Protein 4INN (pdb70)

Radius of gyration: 23.84 Å; Cα contacts (8 Å, |Δi|>4): 631; chains: 2; bounding box: 47×42×68 Å

Nearest PDB structures (foldseek):
  4inn-assembly1_A  TM=1.007E+00  e=7.661E-26  Helicobacter pylori NCTC 11637 = CCUG 17874 = ATCC 43504 = JCM 12093
  4gzv-assembly2_H  TM=4.990E-01  e=2.065E-02  Bacteroides ovatus ATCC 8483
  4exr-assembly1_A-2  TM=2.690E-01  e=6.824E-01  Clostridioides difficile 630
  2fbl-assembly1_B  TM=2.557E-01  e=8.238E+00  Nitrosomonas europaea
  4inn-assembly1_A  TM=9.971E-01  e=3.375E-24  Helicobacter pylori NCTC 11637 = CCUG 17874 = ATCC 43504 = JCM 12093

CATH classification: 2.40.128.520

B-factor: mean 26.5, std 11.4, range [6.77, 99.04]

Secondary structure (DSSP, 8-state):
---S-EEEEPPP-----EEEEEEEETTEEEEEEEEETT-PPP-B-TT-SSGGGTTSBSSSSEEEEEEEEEETTEEEEEEEEETTTTEEEEEEEEE-TTS-EEEEEESSTT---EEEEEEEPPHHHHHHTT-----HHHHHTT--/----S-EEEEPPP-----EEEEEEEETTEEEEEEEEETT-PPP-B-TT-SSGGGTTSBSSSSEEEEEEEEEETTEEEEEEEEETTTTEEEEEEEEE-TTS-EEEEEESSTT---EEEEEEEPPHHHHHHHT--PPPHHHHHTT--

Foldseek 3Di:
DADQFAWWWWDDDDPFIFIKGWDDDPQAIWMATFGTPVRDDWDFLCQAPDPVRRGDTSGLAIQKDDWHDPDPFWTFDMWGQDSVHNDIWGWIWGADPQGKIFIQTHPDRPRPGDTTIIGGDDPVVCVVSVTDDHDVVSNVVNPD/DAADQFAWWWWDDDDPFIFIKGWDDDPQFIWIFTQATLVRDDWDFLCLAPDPVRRGDTSGLAIFKDGWHDDDRQWTADMWGQDSVHNDIWGWIWGADRVGKIFIATHPDRVRPGDTTIIGGDDPVRCVVSVGDDDDPVSRVVRPD

Sequence (289 aa):
TVELPGIYQTQEFLYKSSFVEFFEHNGKFYAYGISDVDGSKAKKDKLNPNPKLRNRSDKGVVFLSDLIKVGKRSYKGGKAYNFYDGKTYYVRVAQNSNGDLEFTSSYDKWGYGKTFTWKRLSDEEIKNLKLKRFNLDEVLKTIKFTVELPGIYQTQEFLYKSSFVEFFEHNGKFYAYGISDVDGSKAKKDKLNPNPKLRNRSDKGVVFLSDLIKVGKRSYKGGKAYNFYDGKTYYVRVAQNSNGDLEFTSSYDKWGYGKTFTWKRLSDEEIKNLKLKRFNLDEVLKTIK

Solvent-accessible surface area: 17136 Å² total

Structure (mmCIF, N/CA/C/O backbone):
data_4INN
#
_entry.id   4INN
#
_cell.length_a   34.240
_cell.length_b   79.150
_cell.length_c   131.670
_cell.angle_alpha   90.00
_cell.angle_beta   90.00
_cell.angle_gamma   90.00
#
_symmetry.space_group_name_H-M   'P 21 21 21'
#
loop_
_entity.id
_entity.type
_entity.pdbx_description
1 polymer HP1028
2 non-polymer 3,6,9,12,15,18-HEXAOXAICOSANE-1,20-DIOL
3 water water
#
loop_
_atom_site.group_PDB
_atom_site.id
_atom_site.type_symbol
_atom_site.label_atom_id
_atom_site.label_alt_id
_atom_site.label_comp_id
_atom_site.label_asym_id
_atom_site.label_entity_id
_atom_site.label_seq_id
_atom_site.pdbx_PDB_ins_code
_atom_site.Cartn_x
_atom_site.Cartn_y
_atom_site.Cartn_z
_atom_site.occupancy
_atom_site.B_iso_or_equiv
_atom_site.auth_seq_id
_atom_site.auth_comp_id
_atom_site.auth_asym_id
_atom_site.auth_atom_id
_atom_site.pdbx_PDB_model_num
ATOM 1 N N . THR A 1 33 ? 45.684 -18.381 121.667 1.00 66.55 16 THR A N 1
ATOM 2 C CA . THR A 1 33 ? 45.239 -17.849 122.999 1.00 67.30 16 THR A CA 1
ATOM 3 C C . THR A 1 33 ? 44.032 -16.906 122.882 1.00 61.07 16 THR A C 1
ATOM 4 O O . THR A 1 33 ? 43.730 -16.377 121.796 1.00 57.03 16 THR A O 1
ATOM 8 N N . VAL A 1 34 ? 43.377 -16.691 124.027 1.00 48.34 17 VAL A N 1
ATOM 9 C CA . VAL A 1 34 ? 42.283 -15.732 124.138 1.00 42.13 17 VAL A CA 1
ATOM 10 C C . VAL A 1 34 ? 42.811 -14.343 124.489 1.00 36.85 17 VAL A C 1
ATOM 11 O O . VAL A 1 34 ? 43.758 -14.188 125.243 1.00 35.11 17 VAL A O 1
ATOM 15 N N . GLU A 1 35 ? 42.153 -13.338 123.943 1.00 31.59 18 GLU A N 1
ATOM 16 C CA . GLU A 1 35 ? 42.462 -11.975 124.247 1.00 28.99 18 GLU A CA 1
ATOM 17 C C . GLU A 1 35 ? 41.155 -11.213 124.446 1.00 24.77 18 GLU A C 1
ATOM 18 O O . GLU A 1 35 ? 40.076 -11.710 124.132 1.00 21.00 18 GLU A O 1
ATOM 24 N N . LEU A 1 36 ? 41.261 -10.020 125.022 1.00 21.68 19 LEU A N 1
ATOM 25 C CA . LEU A 1 36 ? 40.083 -9.233 125.325 1.00 18.94 19 LEU A CA 1
ATOM 26 C C . LEU A 1 36 ? 39.596 -8.518 124.057 1.00 17.17 19 LEU A C 1
ATOM 27 O O . LEU A 1 36 ? 38.403 -8.524 123.786 1.00 17.02 19 LEU A O 1
ATOM 32 N N . PRO A 1 37 ? 40.500 -7.937 123.252 1.00 16.52 20 PRO A N 1
ATOM 33 C CA . PRO A 1 37 ? 39.913 -7.267 122.085 1.00 16.20 20 PRO A CA 1
ATOM 34 C C . PRO A 1 37 ? 39.046 -8.197 121.241 1.00 15.62 20 PRO A C 1
ATOM 35 O O . PRO A 1 37 ? 39.420 -9.327 120.957 1.00 16.21 20 PRO A O 1
ATOM 39 N N . GLY A 1 38 ? 37.894 -7.691 120.846 1.00 14.68 21 GLY A N 1
ATOM 40 C CA . GLY A 1 38 ? 36.860 -8.491 120.274 1.00 14.10 21 GLY A CA 1
ATOM 41 C C . GLY A 1 38 ? 35.502 -7.829 120.439 1.00 13.43 21 GLY A C 1
ATOM 42 O O . GLY A 1 38 ? 35.370 -6.770 121.006 1.00 12.70 21 GLY A O 1
ATOM 43 N N . ILE A 1 39 ? 34.496 -8.472 119.889 1.00 13.28 22 ILE A N 1
ATOM 44 C CA . ILE A 1 39 ? 33.151 -8.029 119.995 1.00 13.26 22 ILE A CA 1
ATOM 45 C C . ILE A 1 39 ? 32.370 -9.022 120.894 1.00 13.16 22 ILE A C 1
ATOM 46 O O . ILE A 1 39 ? 32.564 -10.263 120.837 1.00 12.95 22 ILE A O 1
ATOM 51 N N . TYR A 1 40 ? 31.542 -8.466 121.765 1.00 12.08 23 TYR A N 1
ATOM 52 C CA . TYR A 1 40 ? 30.806 -9.265 122.713 1.00 12.23 23 TYR A CA 1
ATOM 53 C C . TYR A 1 40 ? 29.371 -8.822 122.704 1.00 12.43 23 TYR A C 1
ATOM 54 O O . TYR A 1 40 ? 29.029 -7.750 122.213 1.00 11.87 23 TYR A O 1
ATOM 63 N N . GLN A 1 41 ? 28.520 -9.664 123.234 1.00 13.28 24 GLN A N 1
ATOM 64 C CA . GLN A 1 41 ? 27.103 -9.322 123.346 1.00 14.40 24 GLN A CA 1
ATOM 65 C C . GLN A 1 41 ? 26.785 -9.249 124.816 1.00 13.44 24 GLN A C 1
ATOM 66 O O . GLN A 1 41 ? 26.944 -10.231 125.524 1.00 12.84 24 GLN A O 1
ATOM 72 N N . THR A 1 42 ? 26.336 -8.094 125.268 1.00 13.69 25 THR A N 1
ATOM 73 C CA . THR A 1 42 ? 26.053 -7.896 126.680 1.00 14.51 25 THR A CA 1
ATOM 74 C C . THR A 1 42 ? 24.772 -8.605 127.110 1.00 16.41 25 THR A C 1
ATOM 75 O O . THR A 1 42 ? 24.024 -9.151 126.294 1.00 17.83 25 THR A O 1
ATOM 79 N N . GLN A 1 43 ? 24.527 -8.595 128.407 1.00 18.68 26 GLN A N 1
ATOM 80 C CA . GLN A 1 43 ? 23.428 -9.317 128.997 1.00 21.13 26 GLN A CA 1
ATOM 81 C C . GLN A 1 43 ? 22.365 -8.315 129.297 1.00 21.71 26 GLN A C 1
ATOM 82 O O . GLN A 1 43 ? 22.619 -7.309 129.922 1.00 20.62 26 GLN A O 1
ATOM 88 N N . GLU A 1 44 ? 21.170 -8.589 128.820 1.00 25.64 27 GLU A N 1
ATOM 89 C CA . GLU A 1 44 ? 19.979 -7.862 129.210 1.00 28.00 27 GLU A CA 1
ATOM 90 C C . GLU A 1 44 ? 19.855 -7.817 130.741 1.00 26.54 27 GLU A C 1
ATOM 91 O O . GLU A 1 44 ? 20.032 -8.839 131.403 1.00 24.96 27 GLU A O 1
ATOM 97 N N . PHE A 1 45 ? 19.564 -6.630 131.280 1.00 24.90 28 PHE A N 1
ATOM 98 C CA . PHE A 1 45 ? 19.306 -6.441 132.702 1.00 23.22 28 PHE A CA 1
ATOM 99 C C . PHE A 1 45 ? 18.444 -5.217 132.894 1.00 23.20 28 PHE A C 1
ATOM 100 O O . PHE A 1 45 ? 18.862 -4.120 132.531 1.00 21.96 28 PHE A O 1
ATOM 108 N N . LEU A 1 46 ? 17.256 -5.419 133.487 1.00 23.77 29 LEU A N 1
ATOM 109 C CA . LEU A 1 46 ? 16.212 -4.395 133.641 1.00 23.65 29 LEU A CA 1
ATOM 110 C C . LEU A 1 46 ? 15.895 -3.663 132.329 1.00 25.44 29 LEU A C 1
ATOM 111 O O . LEU A 1 46 ? 15.641 -4.317 131.321 1.00 23.50 29 LEU A O 1
ATOM 116 N N . TYR A 1 47 ? 15.929 -2.331 132.344 1.00 28.90 30 TYR A N 1
ATOM 117 C CA . TYR A 1 47 ? 15.656 -1.507 131.164 1.00 33.87 30 TYR A CA 1
ATOM 118 C C . TYR A 1 47 ? 16.898 -1.352 130.279 1.00 32.94 30 TYR A C 1
ATOM 119 O O . TYR A 1 47 ? 16.857 -0.632 129.273 1.00 32.68 30 TYR A O 1
ATOM 136 N N . LYS A 1 49 ? 19.081 -2.907 127.650 1.00 27.79 32 LYS A N 1
ATOM 137 C CA . LYS A 1 49 ? 19.021 -3.943 126.607 1.00 27.34 32 LYS A CA 1
ATOM 138 C C . LYS A 1 49 ? 20.355 -4.538 126.248 1.00 22.77 32 LYS A C 1
ATOM 139 O O . LYS A 1 49 ? 21.373 -3.874 126.228 1.00 21.76 32 LYS A O 1
ATOM 145 N N . SER A 1 50 ? 20.316 -5.806 125.917 1.00 21.19 33 SER A N 1
ATOM 146 C CA . SER A 1 50 ? 21.424 -6.473 125.257 1.00 20.34 33 SER A CA 1
ATOM 147 C C . SER A 1 50 ? 21.976 -5.577 124.136 1.00 19.12 33 SER A C 1
ATOM 148 O O . SER A 1 50 ? 21.217 -5.021 123.331 1.00 18.73 33 SER A O 1
ATOM 151 N N . SER A 1 51 ? 23.289 -5.398 124.113 1.00 18.22 34 SER A N 1
ATOM 152 C CA . SER A 1 51 ? 23.924 -4.615 123.050 1.00 17.67 34 SER A CA 1
ATOM 153 C C . SER A 1 51 ? 25.208 -5.266 122.642 1.00 15.15 34 SER A C 1
ATOM 154 O O . SER A 1 51 ? 25.719 -6.132 123.341 1.00 13.97 34 SER A O 1
ATOM 157 N N . PHE A 1 52 ? 25.673 -4.921 121.447 1.00 14.07 35 PHE A N 1
ATOM 158 C CA . PHE A 1 52 ? 26.939 -5.430 120.941 1.00 12.95 35 PHE A CA 1
ATOM 159 C C . PHE A 1 52 ? 27.948 -4.325 121.214 1.00 12.86 35 PHE A C 1
ATOM 160 O O . PHE A 1 52 ? 27.692 -3.135 120.907 1.00 12.55 35 PHE A O 1
ATOM 168 N N . VAL A 1 53 ? 29.069 -4.722 121.812 1.00 12.68 36 VAL A N 1
ATOM 169 C CA . VAL A 1 53 ? 30.148 -3.819 122.147 1.00 13.33 36 VAL A CA 1
ATOM 170 C C . VAL A 1 53 ? 31.495 -4.342 121.715 1.00 13.29 36 VAL A C 1
ATOM 171 O O . VAL A 1 53 ? 31.690 -5.536 121.710 1.00 13.18 36 VAL A O 1
ATOM 175 N N . GLU A 1 54 ? 32.413 -3.432 121.376 1.00 13.50 37 GLU A N 1
ATOM 176 C CA . GLU A 1 54 ? 33.782 -3.785 121.031 1.00 14.05 37 GLU A CA 1
ATOM 177 C C . GLU A 1 54 ? 34.821 -3.325 122.032 1.00 13.08 37 GLU A C 1
ATOM 178 O O . GLU A 1 54 ? 34.899 -2.151 122.332 1.00 12.97 37 GLU A O 1
ATOM 184 N N . PHE A 1 55 ? 35.654 -4.251 122.494 1.00 12.71 38 PHE A N 1
ATOM 185 C CA . PHE A 1 55 ? 36.795 -3.922 123.354 1.00 12.65 38 PHE A CA 1
ATOM 186 C C . PHE A 1 55 ? 38.032 -3.714 122.463 1.00 13.31 38 PHE A C 1
ATOM 187 O O . PHE A 1 55 ? 38.204 -4.441 121.486 1.00 13.10 38 PHE A O 1
ATOM 195 N N . PHE A 1 56 ? 38.884 -2.750 122.802 1.00 14.48 39 PHE A N 1
ATOM 196 C CA . PHE A 1 56 ? 40.168 -2.554 122.102 1.00 16.53 39 PHE A CA 1
ATOM 197 C C . PHE A 1 56 ? 41.259 -2.071 123.064 1.00 18.30 39 PHE A C 1
ATOM 198 O O . PHE A 1 56 ? 40.913 -1.579 124.136 1.00 18.33 39 PHE A O 1
ATOM 206 N N . GLU A 1 57 ? 42.552 -2.251 122.732 1.00 21.36 40 GLU A N 1
ATOM 207 C CA . GLU A 1 57 ? 43.641 -1.682 123.584 1.00 24.48 40 GLU A CA 1
ATOM 208 C C . GLU A 1 57 ? 44.207 -0.407 123.018 1.00 23.78 40 GLU A C 1
ATOM 209 O O . GLU A 1 57 ? 44.189 -0.185 121.832 1.00 24.36 40 GLU A O 1
ATOM 215 N N . HIS A 1 58 ? 44.726 0.430 123.890 1.00 25.40 41 HIS A N 1
ATOM 216 C CA . HIS A 1 58 ? 45.408 1.636 123.468 1.00 26.97 41 HIS A CA 1
ATOM 217 C C . HIS A 1 58 ? 46.307 2.094 124.602 1.00 27.71 41 HIS A C 1
ATOM 218 O O . HIS A 1 58 ? 45.857 2.204 125.738 1.00 29.15 41 HIS A O 1
ATOM 225 N N . ASN A 1 59 ? 47.575 2.344 124.287 1.00 29.00 42 ASN A N 1
ATOM 226 C CA . ASN A 1 59 ? 48.581 2.729 125.269 1.00 29.22 42 ASN A CA 1
ATOM 227 C C . ASN A 1 59 ? 48.620 1.745 126.428 1.00 28.59 42 ASN A C 1
ATOM 228 O O . ASN A 1 59 ? 48.778 2.132 127.592 1.00 26.54 42 ASN A O 1
ATOM 233 N N . GLY A 1 60 ? 48.453 0.462 126.074 1.00 27.26 43 GLY A N 1
ATOM 234 C CA . GLY A 1 60 ? 48.507 -0.650 127.022 1.00 26.69 43 GLY A CA 1
ATOM 235 C C . GLY A 1 60 ? 47.287 -0.973 127.879 1.00 26.93 43 GLY A C 1
ATOM 236 O O . GLY A 1 60 ? 47.310 -1.956 128.630 1.00 29.35 43 GLY A O 1
ATOM 237 N N . LYS A 1 61 ? 46.238 -0.151 127.818 1.00 25.86 44 LYS A N 1
ATOM 238 C CA . LYS A 1 61 ? 45.024 -0.407 128.591 1.00 23.63 44 LYS A CA 1
ATOM 239 C C . LYS A 1 61 ? 43.883 -0.697 127.636 1.00 21.44 44 LYS A C 1
ATOM 240 O O . LYS A 1 61 ? 43.957 -0.359 126.445 1.00 21.02 44 LYS A O 1
ATOM 246 N N . PHE A 1 62 ? 42.819 -1.295 128.176 1.00 18.99 45 PHE A N 1
ATOM 247 C CA . PHE A 1 62 ? 41.663 -1.720 127.379 1.00 17.41 45 PHE A CA 1
ATOM 248 C C . PHE A 1 62 ? 40.471 -0.823 127.582 1.00 15.61 45 PHE A C 1
ATOM 249 O O . PHE A 1 62 ? 40.263 -0.296 128.677 1.00 14.38 45 PHE A O 1
ATOM 257 N N . TYR A 1 63 ? 39.731 -0.637 126.491 1.00 14.18 46 TYR A N 1
ATOM 258 C CA . TYR A 1 63 ? 38.614 0.273 126.436 1.00 13.83 46 TYR A CA 1
ATOM 259 C C . TYR A 1 63 ? 37.470 -0.439 125.715 1.00 13.26 46 TYR A C 1
ATOM 260 O O . TYR A 1 63 ? 37.710 -1.439 125.076 1.00 12.58 46 TYR A O 1
ATOM 269 N N . ALA A 1 64 ? 36.248 0.099 125.781 1.00 13.00 47 ALA A N 1
ATOM 270 C CA . ALA A 1 64 ? 35.147 -0.402 124.963 1.00 13.40 47 ALA A CA 1
ATOM 271 C C . ALA A 1 64 ? 34.179 0.697 124.505 1.00 14.13 47 ALA A C 1
ATOM 272 O O . ALA A 1 64 ? 33.975 1.698 125.222 1.00 14.04 47 ALA A O 1
ATOM 274 N N . TYR A 1 65 ? 33.573 0.489 123.326 1.00 13.71 48 TYR A N 1
ATOM 275 C CA . TYR A 1 65 ? 32.525 1.388 122.809 1.00 13.95 48 TYR A CA 1
ATOM 276 C C . TYR A 1 65 ? 31.343 0.546 122.318 1.00 13.96 48 TYR A C 1
ATOM 277 O O . TYR A 1 65 ? 31.480 -0.655 122.137 1.00 14.15 48 TYR A O 1
ATOM 286 N N . GLY A 1 66 ? 30.175 1.154 122.137 1.00 13.77 49 GLY A N 1
ATOM 287 C CA . GLY A 1 66 ? 28.970 0.402 121.762 1.00 13.43 49 GLY A CA 1
ATOM 288 C C . GLY A 1 66 ? 28.767 0.439 120.258 1.00 13.72 49 GLY A C 1
ATOM 289 O O . GLY A 1 66 ? 29.009 1.448 119.633 1.00 13.46 49 GLY A O 1
ATOM 290 N N . ILE A 1 67 ? 28.329 -0.663 119.672 1.00 14.15 50 ILE A N 1
ATOM 291 C CA . ILE A 1 67 ? 28.138 -0.728 118.241 1.00 15.00 50 ILE A CA 1
ATOM 292 C C . ILE A 1 67 ? 26.659 -0.513 117.920 1.00 16.53 50 ILE A C 1
ATOM 293 O O . ILE A 1 67 ? 26.301 0.440 117.248 1.00 15.54 50 ILE A O 1
ATOM 298 N N . SER A 1 68 ? 25.811 -1.401 118.428 1.00 19.76 51 SER A N 1
ATOM 299 C CA . SER A 1 68 ? 24.354 -1.287 118.289 1.00 22.65 51 SER A CA 1
ATOM 300 C C . SER A 1 68 ? 23.677 -2.207 119.295 1.00 25.66 51 SER A C 1
ATOM 301 O O . SER A 1 68 ? 24.315 -3.075 119.898 1.00 28.06 51 SER A O 1
ATOM 304 N N . ASP A 1 69 ? 22.380 -2.014 119.462 1.00 28.45 52 ASP A N 1
ATOM 305 C CA . ASP A 1 69 ? 21.567 -2.892 120.260 1.00 30.12 52 ASP A CA 1
ATOM 306 C C . ASP A 1 69 ? 21.250 -4.103 119.441 1.00 29.57 52 ASP A C 1
ATOM 307 O O . ASP A 1 69 ? 21.178 -4.053 118.226 1.00 26.27 52 ASP A O 1
ATOM 312 N N . VAL A 1 70 ? 21.031 -5.198 120.139 1.00 33.37 53 VAL A N 1
ATOM 313 C CA . VAL A 1 70 ? 20.747 -6.468 119.511 1.00 37.59 53 VAL A CA 1
ATOM 314 C C . VAL A 1 70 ? 19.555 -6.404 118.576 1.00 40.92 53 VAL A C 1
ATOM 315 O O . VAL A 1 70 ? 19.551 -7.047 117.535 1.00 39.50 53 VAL A O 1
ATOM 319 N N . ASP A 1 71 ? 18.549 -5.627 118.958 1.00 46.49 54 ASP A N 1
ATOM 320 C CA . ASP A 1 71 ? 17.304 -5.546 118.195 1.00 50.61 54 ASP A CA 1
ATOM 321 C C . ASP A 1 71 ? 17.372 -4.551 117.031 1.00 49.38 54 ASP A C 1
ATOM 322 O O . ASP A 1 71 ? 16.343 -4.163 116.503 1.00 50.53 54 ASP A O 1
ATOM 327 N N . GLY A 1 72 ? 18.579 -4.130 116.651 1.00 50.05 55 GLY A N 1
ATOM 328 C CA . GLY A 1 72 ? 18.784 -3.244 115.511 1.00 50.45 55 GLY A CA 1
ATOM 329 C C . GLY A 1 72 ? 18.402 -1.778 115.692 1.00 52.88 55 GLY A C 1
ATOM 330 O O . GLY A 1 72 ? 18.602 -0.974 114.780 1.00 52.34 55 GLY A O 1
ATOM 331 N N . SER A 1 73 ? 17.876 -1.402 116.856 1.00 51.49 56 SER A N 1
ATOM 332 C CA . SER A 1 73 ? 17.290 -0.072 117.006 1.00 48.96 56 SER A CA 1
ATOM 333 C C . SER A 1 73 ? 18.315 1.047 116.822 1.00 50.82 56 SER A C 1
ATOM 334 O O . SER A 1 73 ? 19.530 0.820 116.841 1.00 50.98 56 SER A O 1
ATOM 337 N N . LYS A 1 74 ? 17.800 2.250 116.598 1.00 52.16 57 LYS A N 1
ATOM 338 C CA . LYS A 1 74 ? 18.626 3.389 116.252 1.00 54.62 57 LYS A CA 1
ATOM 339 C C . LYS A 1 74 ? 19.345 3.913 117.492 1.00 50.41 57 LYS A C 1
ATOM 340 O O . LYS A 1 74 ? 18.807 3.881 118.601 1.00 46.11 57 LYS A O 1
ATOM 346 N N . ALA A 1 75 ? 20.571 4.378 117.271 1.00 45.10 58 ALA A N 1
ATOM 347 C CA . ALA A 1 75 ? 21.364 5.049 118.267 1.00 43.33 58 ALA A CA 1
ATOM 348 C C . ALA A 1 75 ? 20.678 6.327 118.739 1.00 42.72 58 ALA A C 1
ATOM 349 O O . ALA A 1 75 ? 20.175 7.111 117.944 1.00 42.97 58 ALA A O 1
ATOM 351 N N . LYS A 1 76 ? 20.724 6.557 120.038 1.00 40.23 59 LYS A N 1
ATOM 352 C CA . LYS A 1 76 ? 20.051 7.688 120.641 1.00 41.05 59 LYS A CA 1
ATOM 353 C C . LYS A 1 76 ? 21.095 8.606 121.266 1.00 36.77 59 LYS A C 1
ATOM 354 O O . LYS A 1 76 ? 22.276 8.319 121.223 1.00 38.54 59 LYS A O 1
ATOM 360 N N . LYS A 1 77 ? 20.653 9.719 121.829 1.00 34.63 60 LYS A N 1
ATOM 361 C CA . LYS A 1 77 ? 21.564 10.699 122.393 1.00 33.43 60 LYS A CA 1
ATOM 362 C C . LYS A 1 77 ? 21.821 10.442 123.864 1.00 29.35 60 LYS A C 1
ATOM 363 O O . LYS A 1 77 ? 21.018 9.817 124.553 1.00 26.50 60 LYS A O 1
ATOM 369 N N . ASP A 1 78 ? 22.937 10.957 124.347 1.00 26.93 61 ASP A N 1
ATOM 370 C CA . ASP A 1 78 ? 23.319 10.781 125.734 1.00 26.86 61 ASP A CA 1
ATOM 371 C C . ASP A 1 78 ? 22.641 11.807 126.670 1.00 27.69 61 ASP A C 1
ATOM 372 O O . ASP A 1 78 ? 23.285 12.647 127.285 1.00 26.87 61 ASP A O 1
ATOM 377 N N . LYS A 1 79 ? 21.330 11.706 126.798 1.00 30.98 62 LYS A N 1
ATOM 378 C CA . LYS A 1 79 ? 20.553 12.745 127.433 1.00 32.77 62 LYS A CA 1
ATOM 379 C C . LYS A 1 79 ? 20.802 12.893 128.923 1.00 34.52 62 LYS A C 1
ATOM 380 O O . LYS A 1 79 ? 20.631 13.999 129.458 1.00 35.11 62 LYS A O 1
ATOM 386 N N . LEU A 1 80 ? 21.212 11.802 129.587 1.00 32.66 63 LEU A N 1
ATOM 387 C CA . LEU A 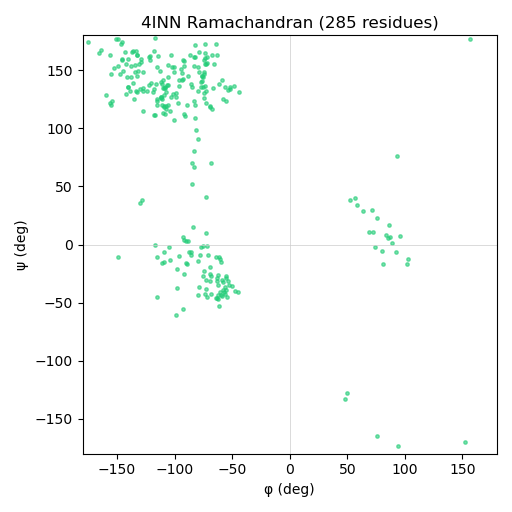1 80 ? 21.367 11.793 131.045 1.00 31.10 63 LEU A CA 1
ATOM 388 C C . LEU A 1 80 ? 22.780 12.144 131.481 1.00 30.38 63 LEU A C 1
ATOM 389 O O . LEU A 1 80 ? 23.079 12.063 132.666 1.00 28.27 63 LEU A O 1
ATOM 394 N N . ASN A 1 81 ? 23.657 12.532 130.556 1.00 30.71 64 ASN A N 1
ATOM 395 C CA . ASN A 1 81 ? 25.026 12.856 130.961 1.00 31.53 64 ASN A CA 1
ATOM 396 C C . ASN A 1 81 ? 24.922 13.958 131.978 1.00 34.80 64 ASN A C 1
ATOM 397 O O . ASN A 1 81 ? 24.273 14.959 131.703 1.00 35.13 64 ASN A O 1
ATOM 402 N N . PRO A 1 82 ? 25.512 13.757 133.179 1.00 42.14 65 PRO A N 1
ATOM 403 C CA . PRO A 1 82 ? 25.684 14.837 134.158 1.00 41.73 65 PRO A CA 1
ATOM 404 C C . PRO A 1 82 ? 26.207 16.121 133.521 1.00 43.27 65 PRO A C 1
ATOM 405 O O . PRO A 1 82 ? 25.737 17.205 133.864 1.00 51.31 65 PRO A O 1
ATOM 409 N N . ASN A 1 83 ? 27.150 15.996 132.590 1.00 42.15 66 ASN A N 1
ATOM 410 C CA . ASN A 1 83 ? 27.703 17.149 131.875 1.00 43.29 66 ASN A CA 1
ATOM 411 C C . ASN A 1 83 ? 26.836 17.627 130.690 1.00 45.79 66 ASN A C 1
ATOM 412 O O . ASN A 1 83 ? 26.806 16.981 129.646 1.00 44.32 66 ASN A O 1
ATOM 417 N N . PRO A 1 84 ? 26.173 18.795 130.824 1.00 53.30 67 PRO A N 1
ATOM 418 C CA . PRO A 1 84 ? 25.265 19.288 129.748 1.00 53.84 67 PRO A CA 1
ATOM 419 C C . PRO A 1 84 ? 25.880 19.373 128.346 1.00 45.89 67 PRO A C 1
ATOM 420 O O . PRO A 1 84 ? 25.168 19.183 127.357 1.00 42.36 67 PRO A O 1
ATOM 424 N N . LYS A 1 85 ? 27.178 19.646 128.276 1.00 43.14 68 LYS A N 1
ATOM 425 C CA . LYS A 1 85 ? 27.879 19.785 127.002 1.00 47.79 68 LYS A CA 1
ATOM 426 C C . LYS A 1 85 ? 28.152 18.446 126.315 1.00 48.90 68 LYS A C 1
ATOM 427 O O . LYS A 1 85 ? 28.747 18.419 125.240 1.00 50.21 68 LYS A O 1
ATOM 433 N N . LEU A 1 86 ? 27.757 17.341 126.956 1.00 49.38 69 LEU A N 1
ATOM 434 C CA . LEU A 1 86 ? 27.946 15.983 126.423 1.00 43.17 69 LEU A CA 1
ATOM 435 C C . LEU A 1 86 ? 26.630 15.345 125.989 1.00 39.95 69 LEU A C 1
ATOM 436 O O . LEU A 1 86 ? 26.640 14.281 125.396 1.00 35.34 69 LEU A O 1
ATOM 441 N N . ARG A 1 87 ? 25.504 16.000 126.259 1.00 38.36 70 ARG A N 1
ATOM 442 C CA . ARG A 1 87 ? 24.196 15.375 126.064 1.00 40.11 70 ARG A CA 1
ATOM 443 C C . ARG A 1 87 ? 23.772 15.192 124.599 1.00 40.55 70 ARG A C 1
ATOM 444 O O . ARG A 1 87 ? 22.709 14.623 124.312 1.00 38.52 70 ARG A O 1
ATOM 452 N N . ASN A 1 88 ? 24.633 15.650 123.691 1.00 42.50 71 ASN A N 1
ATOM 453 C CA . ASN A 1 88 ? 24.387 15.652 122.254 1.00 42.57 71 ASN A CA 1
ATOM 454 C C . ASN A 1 88 ? 25.020 14.461 121.515 1.00 39.52 71 ASN A C 1
ATOM 455 O O . ASN A 1 88 ? 24.609 14.122 120.402 1.00 36.26 71 ASN A O 1
ATOM 460 N N . ARG A 1 89 ? 26.030 13.844 122.128 1.00 34.25 72 ARG A N 1
ATOM 461 C CA . ARG A 1 89 ? 26.729 12.712 121.528 1.00 30.10 72 ARG A CA 1
ATOM 462 C C . ARG A 1 89 ? 25.871 11.455 121.519 1.00 29.58 72 ARG A C 1
ATOM 463 O O . ARG A 1 89 ? 24.962 11.308 122.316 1.00 30.17 72 ARG A O 1
ATOM 471 N N . SER A 1 90 ? 26.187 10.559 120.592 1.00 29.81 73 SER A N 1
ATOM 472 C CA . SER A 1 90 ? 25.486 9.305 120.408 1.00 30.73 73 SER A CA 1
ATOM 473 C C . SER A 1 90 ? 25.846 8.332 121.529 1.00 30.65 73 SER A C 1
ATOM 474 O O . SER A 1 90 ? 26.860 8.491 122.207 1.00 31.42 73 SER A O 1
ATOM 477 N N . ASP A 1 91 ? 25.013 7.327 121.737 1.00 29.99 74 ASP A N 1
ATOM 478 C CA . ASP A 1 91 ? 25.409 6.226 122.607 1.00 31.22 74 ASP A CA 1
ATOM 479 C C . ASP A 1 91 ? 26.157 5.115 121.857 1.00 29.62 74 ASP A C 1
ATOM 480 O O . ASP A 1 91 ? 26.526 4.119 122.446 1.00 32.21 74 ASP A O 1
ATOM 485 N N . LYS A 1 92 ? 26.400 5.311 120.569 1.00 27.14 75 LYS A N 1
ATOM 486 C CA . LYS A 1 92 ? 27.085 4.352 119.748 1.00 25.78 75 LYS A CA 1
ATOM 487 C C . LYS A 1 92 ? 28.309 4.986 119.128 1.00 22.45 75 LYS A C 1
ATOM 488 O O . LYS A 1 92 ? 28.262 6.117 118.709 1.00 22.74 75 LYS A O 1
ATOM 494 N N . GLY A 1 93 ? 29.418 4.260 119.107 1.00 20.91 76 GLY A N 1
ATOM 495 C CA . GLY A 1 93 ? 30.673 4.766 118.527 1.00 20.06 76 GLY A CA 1
ATOM 496 C C . GLY A 1 93 ? 31.456 5.543 119.555 1.00 19.53 76 GLY A C 1
ATOM 497 O O . GLY A 1 93 ? 32.477 6.112 119.249 1.00 21.20 76 GLY A O 1
ATOM 498 N N . VAL A 1 94 ? 30.982 5.529 120.793 1.00 18.32 77 VAL A N 1
ATOM 499 C CA . VAL A 1 94 ? 31.534 6.304 121.863 1.00 16.85 77 VAL A CA 1
ATOM 500 C C . VAL A 1 94 ? 32.007 5.382 122.992 1.00 16.61 77 VAL A C 1
ATOM 501 O O . VAL A 1 94 ? 31.333 4.419 123.368 1.00 16.26 77 VAL A O 1
ATOM 505 N N . VAL A 1 95 ? 33.165 5.728 123.543 1.00 15.86 78 VAL A N 1
ATOM 506 C CA . VAL A 1 95 ? 33.784 5.014 124.620 1.00 15.49 78 VAL A CA 1
ATOM 507 C C . VAL A 1 95 ? 33.009 5.169 125.895 1.00 15.81 78 VAL A C 1
ATOM 508 O O . VAL A 1 95 ? 32.870 6.273 126.414 1.00 16.48 78 VAL A O 1
ATOM 512 N N . PHE A 1 96 ? 32.520 4.046 126.410 1.00 16.27 79 PHE A N 1
ATOM 513 C CA . PHE A 1 96 ? 31.850 4.027 127.714 1.00 15.88 79 PHE A CA 1
ATOM 514 C C . PHE A 1 96 ? 32.687 3.320 128.771 1.00 16.12 79 PHE A C 1
ATOM 515 O O . PHE A 1 96 ? 32.400 3.453 129.963 1.00 16.18 79 PHE A O 1
ATOM 523 N N . LEU A 1 97 ? 33.711 2.575 128.349 1.00 16.14 80 LEU A N 1
ATOM 524 C CA . LEU A 1 97 ? 34.569 1.846 129.284 1.00 16.18 80 LEU A CA 1
ATOM 525 C C . LEU A 1 97 ? 36.006 2.201 128.997 1.00 16.71 80 LEU A C 1
ATOM 526 O O . LEU A 1 97 ? 36.427 2.191 127.860 1.00 17.09 80 LEU A O 1
ATOM 531 N N . SER A 1 98 ? 36.751 2.523 130.037 1.00 18.45 81 SER A N 1
ATOM 532 C CA . SER A 1 98 ? 38.142 2.900 129.902 1.00 20.32 81 SER A CA 1
ATOM 533 C C . SER A 1 98 ? 38.962 2.424 131.084 1.00 22.10 81 SER A C 1
ATOM 534 O O . SER A 1 98 ? 38.416 2.093 132.134 1.00 22.10 81 SER A O 1
ATOM 537 N N . ASP A 1 99 ? 40.272 2.343 130.836 1.00 24.07 82 ASP A N 1
ATOM 538 C CA . ASP A 1 99 ? 41.336 2.201 131.821 1.00 24.30 82 ASP A CA 1
ATOM 539 C C . ASP A 1 99 ? 41.475 0.815 132.408 1.00 23.51 82 ASP A C 1
ATOM 540 O O . ASP A 1 99 ? 42.059 0.649 133.481 1.00 24.56 82 ASP A O 1
ATOM 545 N N . LEU A 1 100 ? 41.002 -0.200 131.695 1.00 23.57 83 LEU A N 1
ATOM 546 C CA . LEU A 1 100 ? 41.165 -1.594 132.176 1.00 23.08 83 LEU A CA 1
ATOM 547 C C . LEU A 1 100 ? 42.593 -2.055 131.995 1.00 22.46 83 LEU A C 1
ATOM 548 O O . LEU A 1 100 ? 43.115 -1.972 130.898 1.00 21.92 83 LEU A O 1
ATOM 553 N N . ILE A 1 101 ? 43.204 -2.539 133.078 1.00 22.91 84 ILE A N 1
ATOM 554 C CA . ILE A 1 101 ? 44.557 -3.062 133.063 1.00 21.63 84 ILE A CA 1
ATOM 555 C C . ILE A 1 101 ? 44.519 -4.574 133.193 1.00 21.55 84 ILE A C 1
ATOM 556 O O . ILE A 1 101 ? 43.894 -5.116 134.098 1.00 19.41 84 ILE A O 1
ATOM 561 N N . LYS A 1 102 ? 45.257 -5.239 132.319 1.00 23.17 85 LYS A N 1
ATOM 562 C CA . LYS A 1 102 ? 45.526 -6.669 132.444 1.00 25.75 85 LYS A CA 1
ATOM 563 C C . LYS A 1 102 ? 46.442 -6.935 133.647 1.00 26.72 85 LYS A C 1
ATOM 564 O O . LYS A 1 102 ? 47.551 -6.431 133.686 1.00 25.38 85 LYS A O 1
ATOM 570 N N . VAL A 1 103 ? 45.960 -7.717 134.615 1.00 26.71 86 VAL A N 1
ATOM 571 C CA . VAL A 1 103 ? 46.752 -8.105 135.799 1.00 26.06 86 VAL A CA 1
ATOM 572 C C . VAL A 1 103 ? 47.146 -9.603 135.847 1.00 27.47 86 VAL A C 1
ATOM 573 O O . VAL A 1 103 ? 48.007 -9.994 136.618 1.00 26.90 86 VAL A O 1
ATOM 577 N N . GLY A 1 104 ? 46.491 -10.433 135.044 1.00 30.27 87 GLY A N 1
ATOM 5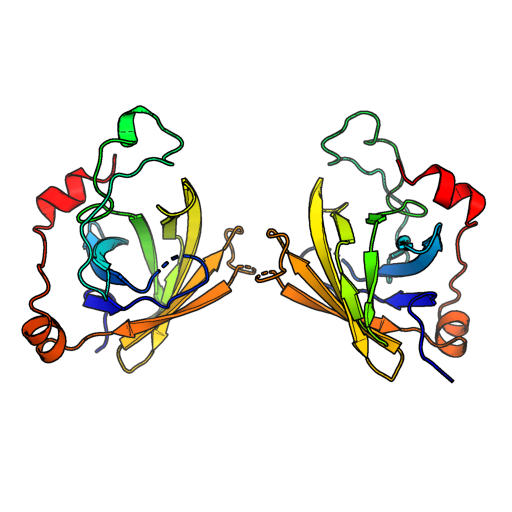78 C CA . GLY A 1 104 ? 46.814 -11.859 134.929 1.00 30.31 87 GLY A CA 1
ATOM 579 C C . GLY A 1 104 ? 46.447 -12.296 133.531 1.00 31.26 87 GLY A C 1
ATOM 580 O O . GLY A 1 104 ? 45.883 -11.517 132.777 1.00 29.87 87 GLY A O 1
ATOM 581 N N . LYS A 1 105 ? 46.728 -13.549 133.193 1.00 35.33 88 LYS A N 1
ATOM 582 C CA . LYS A 1 105 ? 46.607 -14.014 131.803 1.00 37.33 88 LYS A CA 1
ATOM 583 C C . LYS A 1 105 ? 45.165 -13.820 131.253 1.00 36.96 88 LYS A C 1
ATOM 584 O O . LYS A 1 105 ? 44.982 -13.558 130.049 1.00 39.07 88 LYS A O 1
ATOM 590 N N . ARG A 1 106 ? 44.159 -13.924 132.129 1.00 32.74 89 ARG A N 1
ATOM 591 C CA . ARG A 1 106 ? 42.781 -13.654 131.749 1.00 29.90 89 ARG A CA 1
ATOM 592 C C . ARG A 1 106 ? 42.082 -12.692 132.700 1.00 26.99 89 ARG A C 1
ATOM 593 O O . ARG A 1 106 ? 40.892 -12.795 132.946 1.00 26.46 89 ARG A O 1
ATOM 601 N N . SER A 1 107 ? 42.793 -11.712 133.221 1.00 24.78 90 SER A N 1
ATOM 602 C CA . SER A 1 107 ? 42.219 -10.984 134.317 1.00 22.36 90 SER A CA 1
ATOM 603 C C . SER A 1 107 ? 42.510 -9.532 134.209 1.00 20.14 90 SER A C 1
ATOM 604 O O . SER A 1 107 ? 43.649 -9.146 133.928 1.00 20.64 90 SER A O 1
ATOM 607 N N . TYR A 1 108 ? 41.484 -8.717 134.449 1.00 17.69 91 TYR A N 1
ATOM 608 C CA . TYR A 1 108 ? 41.569 -7.260 134.189 1.00 16.05 91 TYR A CA 1
ATOM 609 C C . TYR A 1 108 ? 40.928 -6.482 135.316 1.00 15.81 91 TYR A C 1
ATOM 610 O O . TYR A 1 108 ? 39.954 -6.935 135.871 1.00 15.63 91 TYR A O 1
ATOM 619 N N . LYS A 1 109 ? 41.482 -5.318 135.656 1.00 17.60 92 LYS A N 1
ATOM 620 C CA . LYS A 1 109 ? 40.922 -4.442 136.712 1.00 18.81 92 LYS A CA 1
ATOM 621 C C . LYS A 1 109 ? 4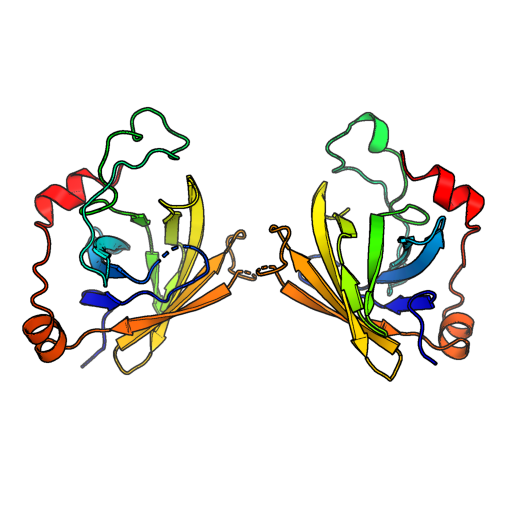1.098 -2.964 136.428 1.00 17.58 92 LYS A C 1
ATOM 622 O O . LYS A 1 109 ? 41.773 -2.556 135.489 1.00 18.33 92 LYS A O 1
ATOM 628 N N . GLY A 1 110 ? 40.516 -2.156 137.290 1.00 16.86 93 GLY A N 1
ATOM 629 C CA . GLY A 1 110 ? 40.739 -0.731 137.269 1.00 17.00 93 GLY A CA 1
ATOM 630 C C . GLY A 1 110 ? 39.897 0.057 136.308 1.00 17.83 93 GLY A C 1
ATOM 631 O O . GLY A 1 110 ? 40.104 1.250 136.136 1.00 18.16 93 GLY A O 1
ATOM 632 N N . GLY A 1 111 ? 38.924 -0.591 135.688 1.00 19.92 94 GLY A N 1
ATOM 633 C CA . GLY A 1 111 ? 38.134 0.055 134.654 1.00 21.67 94 GLY A CA 1
ATOM 634 C C . GLY A 1 111 ? 37.015 0.916 135.212 1.00 23.57 94 GLY A C 1
ATOM 635 O O . GLY A 1 111 ? 36.612 0.768 136.368 1.00 25.33 94 GLY A O 1
ATOM 636 N N . LYS A 1 112 ? 36.513 1.820 134.381 1.00 25.18 95 LYS A N 1
ATOM 637 C CA . LYS A 1 112 ? 35.365 2.633 134.729 1.00 26.17 95 LYS A CA 1
ATOM 638 C C . LYS A 1 112 ? 34.396 2.683 133.556 1.00 24.73 95 LYS A C 1
ATOM 639 O O . LYS A 1 112 ? 34.777 3.015 132.439 1.00 23.63 95 LYS A O 1
ATOM 645 N N . ALA A 1 113 ? 33.147 2.318 133.816 1.00 23.73 96 ALA A N 1
ATOM 646 C CA . ALA A 1 113 ? 32.122 2.286 132.797 1.00 23.24 96 ALA A CA 1
ATOM 647 C C . ALA A 1 113 ? 31.060 3.372 132.992 1.00 23.81 96 ALA A C 1
ATOM 648 O O . ALA A 1 113 ? 30.360 3.395 134.008 1.00 25.93 96 ALA A O 1
ATOM 650 N N . TYR A 1 114 ? 30.918 4.252 132.006 1.00 22.62 97 TYR A N 1
ATOM 651 C CA . TYR A 1 114 ? 29.758 5.125 131.977 1.00 23.40 97 TYR A CA 1
ATOM 652 C C . TYR A 1 114 ? 28.555 4.331 131.518 1.00 22.75 97 TYR A C 1
ATOM 653 O O . TYR A 1 114 ? 28.670 3.510 130.623 1.00 22.39 97 TYR A O 1
ATOM 662 N N . ASN A 1 115 ? 27.398 4.590 132.118 1.00 24.50 98 ASN A N 1
ATOM 663 C CA . ASN A 1 115 ? 26.154 3.916 131.728 1.00 25.50 98 ASN A CA 1
ATOM 664 C C . ASN A 1 115 ? 25.086 4.880 131.190 1.00 25.42 98 ASN A C 1
ATOM 665 O O . ASN A 1 115 ? 24.528 5.668 131.935 1.00 25.97 98 ASN A O 1
ATOM 670 N N . PHE A 1 116 ? 24.798 4.785 129.897 1.00 25.47 99 PHE A N 1
ATOM 671 C CA . PHE A 1 116 ? 23.921 5.723 129.180 1.00 25.73 99 PHE A CA 1
ATOM 672 C C . PHE A 1 116 ? 22.492 5.710 129.697 1.00 29.07 99 PHE A C 1
ATOM 673 O O . PHE A 1 116 ? 21.819 6.736 129.668 1.00 28.44 99 PHE A O 1
ATOM 681 N N . TYR A 1 117 ? 22.044 4.546 130.185 1.00 34.46 100 TYR A N 1
ATOM 682 C CA . TYR A 1 117 ? 20.687 4.381 130.737 1.00 35.39 100 TYR A CA 1
ATOM 683 C C . TYR A 1 117 ? 20.443 5.060 132.072 1.00 35.94 100 TYR A C 1
ATOM 684 O O . TYR A 1 117 ? 19.308 5.112 132.514 1.00 41.44 100 TYR A O 1
ATOM 693 N N . ASP A 1 118 ? 21.470 5.589 132.728 1.00 36.93 101 ASP A N 1
ATOM 694 C CA . ASP A 1 118 ? 21.249 6.273 134.016 1.00 34.63 101 ASP A CA 1
ATOM 695 C C . ASP A 1 118 ? 22.200 7.423 134.333 1.00 32.05 101 ASP A C 1
ATOM 696 O O . ASP A 1 118 ? 21.965 8.189 135.280 1.00 32.05 101 ASP A O 1
ATOM 701 N N . GLY A 1 119 ? 23.259 7.566 133.539 1.00 30.47 102 GLY A N 1
ATOM 702 C CA . GLY A 1 119 ? 24.174 8.702 133.665 1.00 29.64 102 GLY A CA 1
ATOM 703 C C . GLY A 1 119 ? 25.268 8.529 134.692 1.00 28.71 102 GLY A C 1
ATOM 704 O O . GLY A 1 119 ? 26.054 9.468 134.950 1.00 30.48 102 GLY A O 1
ATOM 705 N N . LYS A 1 120 ? 25.344 7.331 135.265 1.00 29.24 103 LYS A N 1
ATOM 706 C CA . LYS A 1 120 ? 26.311 7.019 136.320 1.00 31.24 103 LYS A CA 1
ATOM 707 C C . LYS A 1 120 ? 27.499 6.225 135.806 1.00 29.11 103 LYS A C 1
ATOM 708 O O . LYS A 1 120 ? 27.391 5.491 134.822 1.00 29.04 103 LYS A O 1
ATOM 714 N N . THR A 1 121 ? 28.621 6.390 136.497 1.00 28.02 104 THR A N 1
ATOM 715 C CA . THR A 1 121 ? 29.873 5.743 136.179 1.00 27.97 104 THR A CA 1
ATOM 716 C C . THR A 1 121 ? 30.095 4.656 137.242 1.00 27.41 104 THR A C 1
ATOM 717 O O . THR A 1 121 ? 29.818 4.861 138.423 1.00 26.48 104 THR A O 1
ATOM 721 N N . TYR A 1 122 ? 30.548 3.482 136.814 1.00 26.07 105 TYR A N 1
ATOM 722 C CA . TYR A 1 122 ? 30.711 2.354 137.716 1.00 25.38 105 TYR A CA 1
ATOM 723 C C . TYR A 1 122 ? 32.116 1.831 137.575 1.00 24.03 105 TYR A C 1
ATOM 724 O O . TYR A 1 122 ? 32.663 1.875 136.500 1.00 24.70 105 TYR A O 1
ATOM 733 N N . TYR A 1 123 ? 32.679 1.295 138.653 1.00 22.44 106 TYR A N 1
ATOM 734 C CA . TYR A 1 123 ? 33.961 0.626 138.583 1.00 20.95 106 TYR A CA 1
ATOM 735 C C . TYR A 1 123 ? 33.745 -0.749 137.967 1.00 18.78 106 TYR A C 1
ATOM 736 O O . TYR A 1 123 ? 32.759 -1.404 138.265 1.00 17.02 106 TYR A O 1
ATOM 745 N N . VAL A 1 124 ? 34.664 -1.165 137.099 1.00 17.55 107 VAL A N 1
ATOM 746 C CA . VAL A 1 124 ? 34.524 -2.410 136.357 1.00 17.39 107 VAL A CA 1
ATOM 747 C C . VAL A 1 124 ? 35.769 -3.281 136.513 1.00 17.18 107 VAL A C 1
ATOM 748 O O . VAL A 1 124 ? 36.910 -2.768 136.426 1.00 15.95 107 VAL A O 1
ATOM 752 N N . ARG A 1 125 ? 35.550 -4.581 136.768 1.00 17.10 108 ARG A N 1
ATOM 753 C CA . ARG A 1 125 ? 36.606 -5.596 136.564 1.00 18.51 108 ARG A CA 1
ATOM 754 C C . ARG A 1 125 ? 36.083 -6.767 135.708 1.00 17.19 108 ARG A C 1
ATOM 755 O O . ARG A 1 125 ? 34.892 -6.948 135.576 1.00 16.06 108 ARG A O 1
ATOM 763 N N . VAL A 1 126 ? 37.005 -7.486 135.073 1.00 16.04 109 VAL A N 1
ATOM 764 C CA . VAL A 1 126 ? 36.657 -8.494 134.112 1.00 16.00 109 VAL A CA 1
ATOM 765 C C . VAL A 1 126 ? 37.567 -9.716 134.268 1.00 15.58 109 VAL A C 1
ATOM 766 O O . VAL A 1 126 ? 38.780 -9.592 134.423 1.00 13.50 109 VAL A O 1
ATOM 770 N N . ALA A 1 127 ? 36.928 -10.883 134.223 1.00 15.89 110 ALA A N 1
ATOM 771 C CA . ALA A 1 127 ? 37.601 -12.170 134.145 1.00 17.18 110 ALA A CA 1
ATOM 772 C C . ALA A 1 127 ? 37.148 -12.807 132.826 1.00 17.82 110 ALA A C 1
ATOM 773 O O . ALA A 1 127 ? 35.959 -12.841 132.548 1.00 18.03 110 ALA A O 1
ATOM 775 N N . GLN A 1 128 ? 38.065 -13.308 132.015 1.00 18.18 111 GLN A N 1
ATOM 776 C CA . GLN A 1 128 ? 37.687 -13.914 130.741 1.00 18.83 111 GLN A CA 1
ATOM 777 C C . GLN A 1 128 ? 37.779 -15.447 130.779 1.00 21.46 111 GLN A C 1
ATOM 778 O O . GLN A 1 128 ? 38.750 -15.995 131.288 1.00 22.00 111 GLN A O 1
ATOM 784 N N . ASN A 1 129 ? 36.780 -16.130 130.217 1.00 25.26 112 ASN A N 1
ATOM 785 C CA . ASN A 1 129 ? 36.753 -17.592 130.166 1.00 28.70 112 ASN A CA 1
ATOM 786 C C . ASN A 1 129 ? 37.582 -18.089 129.017 1.00 31.38 112 ASN A C 1
ATOM 787 O O . ASN A 1 129 ? 38.054 -17.311 128.196 1.00 34.13 112 ASN A O 1
ATOM 792 N N . SER A 1 130 ? 37.772 -19.400 128.957 1.00 34.53 113 SER A N 1
ATOM 793 C CA . SER A 1 130 ? 38.670 -19.988 127.955 1.00 33.93 113 SER A CA 1
ATOM 794 C C . SER A 1 130 ? 38.027 -19.994 126.567 1.00 29.22 113 SER A C 1
ATOM 795 O O . SER A 1 130 ? 38.733 -19.925 125.590 1.00 34.07 113 SER A O 1
ATOM 798 N N . ASN A 1 131 ? 36.702 -20.034 126.479 1.00 26.39 114 ASN A N 1
ATOM 799 C CA . ASN A 1 131 ? 36.007 -19.799 125.185 1.00 24.42 114 ASN A CA 1
ATOM 800 C C . ASN A 1 131 ? 35.929 -18.311 124.747 1.00 24.19 114 ASN A C 1
ATOM 801 O O . ASN A 1 131 ? 35.398 -17.997 123.656 1.00 22.53 114 ASN A O 1
ATOM 806 N N . GLY A 1 132 ? 36.448 -17.420 125.604 1.00 22.62 115 GLY A N 1
ATOM 807 C CA . GLY A 1 132 ? 36.534 -15.993 125.323 1.00 22.42 115 GLY A CA 1
ATOM 808 C C . GLY A 1 132 ? 35.483 -15.145 126.023 1.00 21.36 115 GLY A C 1
ATOM 809 O O . GLY A 1 132 ? 35.606 -13.941 126.043 1.00 20.05 115 GLY A O 1
ATOM 810 N N . ASP A 1 133 ? 34.455 -15.773 126.593 1.00 21.59 116 ASP A N 1
ATOM 811 C CA . ASP A 1 133 ? 33.322 -15.046 127.191 1.00 21.58 116 ASP A CA 1
ATOM 812 C C . ASP A 1 133 ? 33.810 -14.277 128.397 1.00 20.28 116 ASP A C 1
ATOM 813 O O . ASP A 1 133 ? 34.820 -14.633 128.971 1.00 19.83 116 ASP A O 1
ATOM 818 N N . LEU A 1 134 ? 33.112 -13.204 128.755 1.00 18.75 117 LEU A N 1
ATOM 819 C CA . LEU A 1 134 ? 33.529 -12.389 129.869 1.00 18.06 117 LEU A CA 1
ATOM 820 C C . LEU A 1 134 ? 32.564 -12.550 131.007 1.00 18.47 117 LEU A C 1
ATOM 821 O O . LEU A 1 134 ? 31.358 -12.671 130.801 1.00 17.41 117 LEU A O 1
ATOM 826 N N . GLU A 1 135 ? 33.119 -12.572 132.208 1.00 20.46 118 GLU A N 1
ATOM 827 C CA . GLU A 1 135 ? 32.371 -12.338 133.424 1.00 23.86 118 GLU A CA 1
ATOM 828 C C . GLU A 1 135 ? 32.659 -10.899 133.804 1.00 21.63 118 GLU A C 1
ATOM 829 O O . GLU A 1 135 ? 33.753 -10.593 134.247 1.00 23.31 118 GLU A O 1
ATOM 835 N N . PHE A 1 136 ? 31.667 -10.033 133.620 1.00 18.81 119 PHE A N 1
ATOM 836 C CA . PHE A 1 136 ? 31.855 -8.594 133.662 1.00 17.77 119 PHE A CA 1
ATOM 837 C C . PHE A 1 136 ? 31.219 -8.053 134.936 1.00 17.37 119 PHE A C 1
ATOM 838 O O . PHE A 1 136 ? 29.985 -8.099 135.086 1.00 17.58 119 PHE A O 1
ATOM 846 N N . THR A 1 137 ? 32.049 -7.569 135.851 1.00 16.50 120 THR A N 1
ATOM 847 C CA . THR A 1 137 ? 31.595 -7.204 137.181 1.00 17.23 120 THR A CA 1
ATOM 848 C C . THR A 1 137 ? 31.493 -5.713 137.318 1.00 17.29 120 THR A C 1
ATOM 849 O O . THR A 1 137 ? 32.491 -5.020 137.306 1.00 17.22 120 THR A O 1
ATOM 853 N N . SER A 1 138 ? 30.274 -5.236 137.503 1.00 19.18 121 SER A N 1
ATOM 854 C CA . SER A 1 138 ? 29.976 -3.808 137.605 1.00 21.27 121 SER A CA 1
ATOM 855 C C . SER A 1 138 ? 29.572 -3.382 139.039 1.00 21.40 121 SER A C 1
ATOM 856 O O . SER A 1 138 ? 28.669 -3.968 139.635 1.00 21.77 121 SER A O 1
ATOM 859 N N . SER A 1 139 ? 30.207 -2.345 139.571 1.00 22.03 122 SER A N 1
ATOM 860 C CA . SER A 1 139 ? 30.138 -2.044 141.007 1.00 23.37 122 SER A CA 1
ATOM 861 C C . SER A 1 139 ? 30.247 -0.559 141.384 1.00 25.10 122 SER A C 1
ATOM 862 O O . SER A 1 139 ? 30.526 0.295 140.545 1.00 22.91 122 SER A O 1
ATOM 865 N N . TYR A 1 140 ? 30.117 -0.309 142.691 1.00 30.29 123 TYR A N 1
ATOM 866 C CA . TYR A 1 140 ? 30.039 1.021 143.270 1.00 32.19 123 TYR A CA 1
ATOM 867 C C . TYR A 1 140 ? 31.243 1.783 143.914 1.00 32.43 123 TYR A C 1
ATOM 868 O O . TYR A 1 140 ? 31.236 2.985 143.710 1.00 36.57 123 TYR A O 1
ATOM 877 N N . ASP A 1 141 ? 32.271 1.338 144.659 1.00 34.92 124 ASP A N 1
ATOM 878 C CA . ASP A 1 141 ? 32.941 0.057 144.953 1.00 34.83 124 ASP A CA 1
ATOM 879 C C . ASP A 1 141 ? 34.171 -0.258 144.040 1.00 34.94 124 ASP A C 1
ATOM 880 O O . ASP A 1 141 ? 34.143 -1.120 143.167 1.00 35.63 124 ASP A O 1
ATOM 885 N N . LYS A 1 142 ? 35.273 0.415 144.318 1.00 34.08 125 LYS A N 1
ATOM 886 C CA . LYS A 1 142 ? 36.549 0.123 143.663 1.00 36.79 125 LYS A CA 1
ATOM 887 C C . LYS A 1 142 ? 36.915 -1.379 143.624 1.00 35.05 125 LYS A C 1
ATOM 888 O O . LYS A 1 142 ? 37.441 -1.845 142.616 1.00 31.58 125 LYS A O 1
ATOM 894 N N . TRP A 1 143 ? 36.661 -2.133 144.706 1.00 32.16 126 TRP A N 1
ATOM 895 C CA . TRP A 1 143 ? 37.106 -3.537 144.768 1.00 28.99 126 TRP A CA 1
ATOM 896 C C . TRP A 1 143 ? 36.152 -4.562 144.142 1.00 29.39 126 TRP A C 1
ATOM 897 O O . TRP A 1 143 ? 36.509 -5.728 143.979 1.00 27.08 126 TRP A O 1
ATOM 908 N N . GLY A 1 144 ? 34.952 -4.136 143.768 1.00 29.49 127 GLY A N 1
ATOM 909 C CA . GLY A 1 144 ? 34.015 -5.049 143.110 1.00 29.22 127 GLY A CA 1
ATOM 910 C C . GLY A 1 144 ? 33.020 -5.808 143.971 1.00 29.06 127 GLY A C 1
ATOM 911 O O . GLY A 1 144 ? 32.143 -6.444 143.410 1.00 31.22 127 GLY A O 1
ATOM 912 N N . TYR A 1 145 ? 33.121 -5.714 145.308 1.00 28.98 128 TYR A N 1
ATOM 913 C CA . TYR A 1 145 ? 32.213 -6.435 146.263 1.00 30.00 128 TYR A CA 1
ATOM 914 C C . TYR A 1 145 ? 30.752 -5.929 146.408 1.00 31.49 128 TYR A C 1
ATOM 915 O O . TYR A 1 145 ? 29.868 -6.679 146.857 1.00 32.10 128 TYR A O 1
ATOM 932 N N . GLY A 1 147 ? 28.684 -4.879 143.983 1.00 32.33 130 GLY A N 1
ATOM 933 C CA . GLY A 1 147 ? 28.331 -4.825 142.573 1.00 32.46 130 GLY A CA 1
ATOM 934 C C . GLY A 1 147 ? 27.733 -6.134 142.107 1.00 31.13 130 GLY A C 1
ATOM 935 O O . GLY A 1 147 ? 27.366 -6.962 142.928 1.00 31.58 130 GLY A O 1
ATOM 936 N N . LYS A 1 148 ? 27.657 -6.318 140.790 1.00 28.81 131 LYS A N 1
ATOM 937 C CA . LYS A 1 148 ? 26.997 -7.476 140.180 1.00 27.88 131 LYS A CA 1
ATOM 938 C C . LYS A 1 148 ? 27.810 -8.005 139.017 1.00 23.82 131 LYS A C 1
ATOM 939 O O . LYS A 1 148 ? 28.538 -7.268 138.385 1.00 21.79 131 LYS A O 1
ATOM 945 N N . THR A 1 149 ? 27.665 -9.280 138.714 1.00 22.69 132 THR A N 1
ATOM 946 C CA . THR A 1 149 ? 28.484 -9.903 137.659 1.00 22.36 132 THR A CA 1
ATOM 947 C C . THR A 1 149 ? 27.552 -10.385 136.572 1.00 21.13 132 THR A C 1
ATOM 948 O O . THR A 1 149 ? 26.519 -10.970 136.851 1.00 20.77 132 THR A O 1
ATOM 952 N N . PHE A 1 150 ? 27.905 -10.083 135.325 1.00 20.52 133 PHE A N 1
ATOM 953 C CA . PHE A 1 150 ? 27.088 -10.441 134.167 1.00 18.78 133 PHE A CA 1
ATOM 954 C C . PHE A 1 150 ? 27.916 -11.281 133.225 1.00 18.38 133 PHE A C 1
ATOM 955 O O . PHE A 1 150 ? 29.158 -11.254 133.270 1.00 17.91 133 PHE A O 1
ATOM 963 N N . THR A 1 151 ? 27.288 -12.015 132.330 1.00 18.78 134 THR A N 1
ATOM 964 C CA . THR A 1 151 ? 28.116 -12.673 131.335 1.00 20.51 134 THR A CA 1
ATOM 965 C C . THR A 1 151 ? 27.891 -12.182 129.896 1.00 20.36 134 THR A C 1
ATOM 966 O O . THR A 1 151 ? 26.788 -12.165 129.387 1.00 24.11 134 THR A O 1
ATOM 970 N N . TRP A 1 152 ? 28.988 -11.759 129.279 1.00 19.69 135 TRP A N 1
ATOM 971 C CA . TRP A 1 152 ? 29.014 -11.162 127.948 1.00 19.00 135 TRP A CA 1
ATOM 972 C C . TRP A 1 152 ? 29.623 -12.186 126.986 1.00 19.85 135 TRP A C 1
ATOM 973 O O . TRP A 1 152 ? 30.781 -12.564 127.174 1.00 18.65 135 TRP A O 1
ATOM 984 N N . LYS A 1 153 ? 28.844 -12.650 126.002 1.00 20.47 136 LYS A N 1
ATOM 985 C CA . LYS A 1 153 ? 29.310 -13.677 125.094 1.00 22.54 136 LYS A CA 1
ATOM 986 C C . LYS A 1 153 ? 30.241 -13.087 124.066 1.00 20.98 136 LYS A C 1
ATOM 987 O O . LYS A 1 153 ? 29.936 -12.066 123.470 1.00 20.36 136 LYS A O 1
ATOM 993 N N . ARG A 1 154 ? 31.351 -13.771 123.812 1.00 19.83 137 ARG A N 1
ATOM 994 C CA . ARG A 1 154 ? 32.204 -13.421 122.709 1.00 18.65 137 ARG A CA 1
ATOM 995 C C . ARG A 1 154 ? 31.611 -13.870 121.389 1.00 17.97 137 ARG A C 1
ATOM 996 O O . ARG A 1 154 ? 31.142 -14.987 121.273 1.00 18.76 137 ARG A O 1
ATOM 1004 N N . LEU A 1 155 ? 31.643 -13.006 120.386 1.00 17.68 138 LEU A N 1
ATOM 1005 C CA . LEU A 1 155 ? 31.236 -13.386 119.047 1.00 18.13 138 LEU A CA 1
ATOM 1006 C C . LEU A 1 155 ? 32.428 -13.836 118.223 1.00 18.13 138 LEU A C 1
ATOM 1007 O O . LEU A 1 155 ? 33.529 -13.298 118.334 1.00 19.01 138 LEU A O 1
ATOM 1012 N N . SER A 1 156 ? 32.206 -14.850 117.418 1.00 18.49 139 SER A N 1
ATOM 1013 C CA . SER A 1 156 ? 33.183 -15.300 116.451 1.00 19.68 139 SER A CA 1
ATOM 1014 C C . SER A 1 156 ? 33.131 -14.353 115.241 1.00 21.12 139 SER A C 1
ATOM 1015 O O . SER A 1 156 ? 32.162 -13.611 115.072 1.00 21.57 139 SER A O 1
ATOM 1018 N N . ASP A 1 157 ? 34.141 -14.433 114.385 1.00 22.99 140 ASP A N 1
ATOM 1019 C CA . ASP A 1 157 ? 34.191 -13.646 113.155 1.00 25.38 140 ASP A CA 1
ATOM 1020 C C . ASP A 1 157 ? 33.055 -13.984 112.214 1.00 25.70 140 ASP A C 1
ATOM 1021 O O . ASP A 1 157 ? 32.634 -13.144 111.419 1.00 27.62 140 ASP A O 1
ATOM 1026 N N . GLU A 1 158 ? 32.534 -15.194 112.312 1.00 26.22 141 GLU A N 1
ATOM 1027 C CA . GLU A 1 158 ? 31.408 -15.590 111.479 1.00 28.06 141 GLU A CA 1
ATOM 1028 C C . GLU A 1 158 ? 30.111 -14.917 111.937 1.00 26.94 141 GLU A C 1
ATOM 1029 O O . GLU A 1 158 ? 29.297 -14.533 111.131 1.00 25.31 141 GLU A O 1
ATOM 1035 N N . GLU A 1 159 ? 29.911 -14.782 113.239 1.00 28.76 142 GLU A N 1
ATOM 1036 C CA . GLU A 1 159 ? 28.671 -14.178 113.723 1.00 27.67 142 GLU A CA 1
ATOM 1037 C C . GLU A 1 159 ? 28.735 -12.704 113.457 1.00 25.03 142 GLU A C 1
ATOM 1038 O O . GLU A 1 159 ? 27.762 -12.131 113.008 1.00 26.00 142 GLU A O 1
ATOM 1044 N N . ILE A 1 160 ? 29.890 -12.095 113.713 1.00 22.34 143 ILE A N 1
ATOM 1045 C CA . ILE A 1 160 ? 30.039 -10.670 113.503 1.00 21.55 143 ILE A CA 1
ATOM 1046 C C . ILE A 1 160 ? 29.683 -10.330 112.060 1.00 23.24 143 ILE A C 1
ATOM 1047 O O . ILE A 1 160 ? 29.030 -9.317 111.793 1.00 22.32 143 ILE A O 1
ATOM 1052 N N . LYS A 1 161 ? 30.154 -11.183 111.145 1.00 25.38 144 LYS A N 1
ATOM 1053 C CA . LYS A 1 161 ? 29.954 -11.037 109.713 1.00 27.39 144 LYS A CA 1
ATOM 1054 C C . LYS A 1 161 ? 28.461 -11.113 109.339 1.00 27.56 144 LYS A C 1
ATOM 1055 O O . LYS A 1 161 ? 27.944 -10.278 108.597 1.00 25.92 144 LYS A O 1
ATOM 1061 N N . ASN A 1 162 ? 27.775 -12.101 109.899 1.00 27.76 145 ASN A N 1
ATOM 1062 C CA . ASN A 1 162 ? 26.373 -12.364 109.604 1.00 28.11 145 ASN A CA 1
ATOM 1063 C C . ASN A 1 162 ? 25.401 -11.372 110.233 1.00 27.79 145 ASN A C 1
ATOM 1064 O O . ASN A 1 162 ? 24.279 -11.233 109.775 1.00 27.87 145 ASN A O 1
ATOM 1069 N N . LEU A 1 163 ? 25.810 -10.707 111.302 1.00 27.60 146 LEU A N 1
ATOM 1070 C CA . LEU A 1 163 ? 24.967 -9.708 111.952 1.00 27.31 146 LEU A CA 1
ATOM 1071 C C . LEU A 1 163 ? 25.172 -8.365 111.245 1.00 27.67 146 LEU A C 1
ATOM 1072 O O . LEU A 1 163 ? 24.479 -7.387 111.529 1.00 26.96 146 LEU A O 1
ATOM 1077 N N . LYS A 1 164 ? 26.133 -8.336 110.320 1.00 28.71 147 LYS A N 1
ATOM 1078 C CA . LYS A 1 164 ? 26.514 -7.141 109.568 1.00 30.01 147 LYS A CA 1
ATOM 1079 C C . LYS A 1 164 ? 26.966 -6.000 110.490 1.00 28.55 147 LYS A C 1
ATOM 1080 O O . LYS A 1 164 ? 26.774 -4.812 110.202 1.00 29.73 147 LYS A O 1
ATOM 1086 N N . LEU A 1 165 ? 27.607 -6.365 111.595 1.00 25.91 148 LEU A N 1
ATOM 1087 C CA . LEU A 1 165 ? 27.977 -5.385 112.594 1.00 23.04 148 LEU A CA 1
ATOM 1088 C C . LEU A 1 165 ? 29.005 -4.474 111.992 1.00 22.39 148 LEU A C 1
ATOM 1089 O O . LEU A 1 165 ? 29.939 -4.935 111.324 1.00 21.00 148 LEU A O 1
ATOM 1094 N N . LYS A 1 166 ? 28.802 -3.178 112.225 1.00 21.56 149 LYS A N 1
ATOM 1095 C CA . LYS A 1 166 ? 29.746 -2.148 111.856 1.00 20.76 149 LYS A CA 1
ATOM 1096 C C . LYS A 1 166 ? 30.874 -1.973 112.881 1.00 21.11 149 LYS A C 1
ATOM 1097 O O . LYS A 1 166 ? 30.633 -1.656 114.051 1.00 21.49 149 LYS A O 1
ATOM 1103 N N . ARG A 1 167 ? 32.102 -2.174 112.422 1.00 22.00 150 ARG A N 1
ATOM 1104 C CA . ARG A 1 167 ? 33.302 -1.878 113.193 1.00 21.68 150 ARG A CA 1
ATOM 1105 C C . ARG A 1 167 ? 33.750 -0.440 112.859 1.00 19.93 150 ARG A C 1
ATOM 1106 O O . ARG A 1 167 ? 34.166 -0.138 111.748 1.00 17.69 150 ARG A O 1
ATOM 1114 N N . PHE A 1 168 ? 33.642 0.429 113.864 1.00 19.24 151 PHE A N 1
ATOM 1115 C CA . PHE A 1 168 ? 33.924 1.864 113.764 1.00 18.54 151 PHE A CA 1
ATOM 1116 C C . PHE A 1 168 ? 35.412 2.077 113.715 1.00 18.51 151 PHE A C 1
ATOM 1117 O O . PHE A 1 168 ? 36.153 1.337 114.330 1.00 16.67 151 PHE A O 1
ATOM 1125 N N . ASN A 1 169 ? 35.880 3.108 113.034 1.00 21.07 152 ASN A N 1
ATOM 1126 C CA . ASN A 1 169 ? 37.319 3.321 113.103 1.00 24.87 152 ASN A CA 1
ATOM 1127 C C . ASN A 1 169 ? 37.720 3.900 114.459 1.00 23.33 152 ASN A C 1
ATOM 1128 O O . ASN A 1 169 ? 36.971 4.661 115.114 1.00 20.82 152 ASN A O 1
ATOM 1133 N N . LEU A 1 170 ? 38.904 3.493 114.873 1.00 23.00 153 LEU A N 1
ATOM 1134 C CA . LEU A 1 170 ? 39.292 3.558 116.262 1.00 23.75 153 LEU A CA 1
ATOM 1135 C C . LEU A 1 170 ? 39.983 4.819 116.620 1.00 25.94 153 LEU A C 1
ATOM 1136 O O . LEU A 1 170 ? 39.919 5.219 117.760 1.00 25.78 153 LEU A O 1
ATOM 1141 N N . ASP A 1 171 ? 40.623 5.473 115.660 1.00 31.62 154 ASP A N 1
ATOM 1142 C CA . ASP A 1 171 ? 41.171 6.814 115.897 1.00 34.59 154 ASP A CA 1
ATOM 1143 C C . ASP A 1 171 ? 40.037 7.776 116.236 1.00 33.21 154 ASP A C 1
ATOM 1144 O O . ASP A 1 171 ? 40.131 8.567 117.150 1.00 34.00 154 ASP A O 1
ATOM 1149 N N . GLU A 1 172 ? 38.951 7.686 115.492 1.00 33.01 155 GLU A N 1
ATOM 1150 C CA . GLU A 1 172 ? 37.814 8.562 115.680 1.00 31.97 155 GLU A CA 1
ATOM 1151 C C . GLU A 1 172 ? 37.136 8.248 117.006 1.00 30.38 155 GLU A C 1
ATOM 1152 O O . GLU A 1 172 ? 36.788 9.152 117.754 1.00 29.48 155 GLU A O 1
ATOM 1158 N N . VAL A 1 173 ? 36.982 6.959 117.303 1.00 29.04 156 VAL A N 1
ATOM 1159 C CA . VAL A 1 173 ? 36.456 6.485 118.595 1.00 27.56 156 VAL A CA 1
ATOM 1160 C C . VAL A 1 173 ? 37.323 6.928 119.764 1.00 27.39 156 VAL A C 1
ATOM 1161 O O . VAL A 1 173 ? 36.812 7.289 120.810 1.00 29.72 156 VAL A O 1
ATOM 1165 N N . LEU A 1 174 ? 38.634 6.885 119.613 1.00 28.37 157 LEU A N 1
ATOM 1166 C CA . LEU A 1 174 ? 39.546 7.454 120.637 1.00 28.84 157 LEU A CA 1
ATOM 1167 C C . LEU A 1 174 ? 39.360 8.953 120.956 1.00 28.04 157 LEU A C 1
ATOM 1168 O O . LEU A 1 174 ? 39.454 9.327 122.110 1.00 26.15 157 LEU A O 1
ATOM 1173 N N . LYS A 1 175 ? 39.096 9.798 119.957 1.00 29.87 158 LYS A N 1
ATOM 1174 C CA . LYS A 1 175 ? 38.866 11.244 120.199 1.00 33.57 158 LYS A CA 1
ATOM 1175 C C . LYS A 1 175 ? 37.677 11.461 121.130 1.00 34.18 158 LYS A C 1
ATOM 1176 O O . LYS A 1 175 ? 37.481 12.516 121.711 1.00 38.41 158 LYS A O 1
ATOM 1182 N N . THR A 1 176 ? 36.904 10.409 121.281 1.00 36.07 159 THR A N 1
ATOM 1183 C CA . THR A 1 176 ? 35.672 10.382 122.049 1.00 33.99 159 THR A CA 1
ATOM 1184 C C . THR A 1 176 ? 35.906 10.287 123.575 1.00 37.11 159 THR A C 1
ATOM 1185 O O . THR A 1 176 ? 34.965 10.407 124.354 1.00 37.75 159 THR A O 1
ATOM 1189 N N . ILE A 1 177 ? 37.147 10.062 124.000 1.00 41.70 160 ILE A N 1
ATOM 1190 C CA . ILE A 1 177 ? 37.508 10.158 125.414 1.00 48.73 160 ILE A CA 1
ATOM 1191 C C . ILE A 1 177 ? 37.725 11.648 125.721 1.00 57.20 160 ILE A C 1
ATOM 1192 O O . ILE A 1 177 ? 38.794 12.215 125.445 1.00 56.83 160 ILE A O 1
ATOM 1197 N N . LYS A 1 178 ? 36.700 12.276 126.284 1.00 68.44 161 LYS A N 1
ATOM 1198 C CA . LYS A 1 178 ? 36.682 13.733 126.485 1.00 78.34 161 LYS A CA 1
ATOM 1199 C C . LYS A 1 178 ? 36.726 14.471 125.137 1.00 78.52 161 LYS A C 1
ATOM 1200 O O . LYS A 1 178 ? 35.718 15.013 124.671 1.00 64.10 161 LYS A O 1
ATOM 1206 N N . PHE B 1 32 ? 0.644 -22.760 164.600 1.00 39.58 15 PHE B N 1
ATOM 1207 C CA . PHE B 1 32 ? 1.881 -21.964 164.898 1.00 38.55 15 PHE B CA 1
ATOM 1208 C C . PHE B 1 32 ? 2.563 -21.365 163.649 1.00 38.37 15 PHE B C 1
ATOM 1209 O O . PHE B 1 32 ? 2.830 -22.058 162.648 1.00 33.01 15 PHE B O 1
ATOM 1217 N N . THR B 1 33 ? 2.935 -20.093 163.784 1.00 36.91 16 THR B N 1
ATOM 1218 C CA . THR B 1 33 ? 3.548 -19.336 162.707 1.00 39.38 16 THR B CA 1
ATOM 1219 C C . THR B 1 33 ? 4.825 -18.626 163.165 1.00 34.63 16 THR B C 1
ATOM 1220 O O . THR B 1 33 ? 4.874 -17.997 164.221 1.00 36.46 16 THR B O 1
ATOM 1224 N N . VAL B 1 34 ? 5.868 -18.729 162.371 1.00 30.12 17 VAL B N 1
ATOM 1225 C CA . VAL B 1 34 ? 7.080 -18.020 162.679 1.00 28.91 17 VAL B CA 1
ATOM 1226 C C . VAL B 1 34 ? 6.892 -16.537 162.399 1.00 28.05 17 VAL B C 1
ATOM 1227 O O . VAL B 1 34 ? 6.301 -16.160 161.361 1.00 29.74 17 VAL B O 1
ATOM 1231 N N . GLU B 1 35 ? 7.373 -15.697 163.319 1.00 25.30 18 GLU B N 1
ATOM 1232 C CA . GLU B 1 35 ? 7.247 -14.258 163.147 1.00 24.87 18 GLU B CA 1
ATOM 1233 C C . GLU B 1 35 ? 8.604 -13.550 163.142 1.00 20.81 18 GLU B C 1
ATOM 1234 O O . GLU B 1 35 ? 9.617 -14.076 163.587 1.00 19.64 18 GLU B O 1
ATOM 1240 N N . LEU B 1 36 ? 8.588 -12.337 162.626 1.00 17.45 19 LEU B N 1
ATOM 1241 C CA . LEU B 1 36 ? 9.771 -11.530 162.499 1.00 15.83 19 LEU B CA 1
ATOM 1242 C C . LEU B 1 36 ? 10.303 -10.976 163.836 1.00 14.78 19 LEU B C 1
ATOM 1243 O O . LEU B 1 36 ? 11.511 -11.003 164.071 1.00 15.70 19 LEU B O 1
ATOM 1248 N N . PRO B 1 37 ? 9.435 -10.450 164.701 1.00 12.93 20 PRO B N 1
ATOM 1249 C CA . PRO B 1 37 ? 10.001 -9.898 165.908 1.00 12.67 20 PRO B CA 1
ATOM 1250 C C . PRO B 1 37 ? 10.909 -10.867 166.623 1.00 12.50 20 PRO B C 1
ATOM 1251 O O . PRO B 1 37 ? 10.564 -12.043 166.754 1.00 13.37 20 PRO B O 1
ATOM 1255 N N . GLY B 1 38 ? 12.057 -10.380 167.077 1.00 11.91 21 GLY B N 1
ATOM 1256 C CA . GLY B 1 38 ? 12.995 -11.206 167.814 1.00 11.48 21 GLY B CA 1
ATOM 1257 C C . GLY B 1 38 ? 14.396 -10.713 167.646 1.00 10.87 21 GLY B C 1
ATOM 1258 O O . GLY B 1 38 ? 14.607 -9.632 167.116 1.00 10.32 21 GLY B O 1
ATOM 1259 N N . ILE B 1 39 ? 15.348 -11.512 168.096 1.00 10.86 22 ILE B N 1
ATOM 1260 C CA . ILE B 1 39 ? 16.752 -11.109 168.061 1.00 11.53 22 ILE B CA 1
ATOM 1261 C C . ILE B 1 39 ? 17.531 -11.911 167.029 1.00 11.95 22 ILE B C 1
ATOM 1262 O O . ILE B 1 39 ? 17.416 -13.127 166.997 1.00 12.71 22 ILE B O 1
ATOM 1267 N N . TYR B 1 40 ? 18.349 -11.221 166.232 1.00 12.05 23 TYR B N 1
ATOM 1268 C CA . TYR B 1 40 ? 19.080 -11.826 165.135 1.00 12.51 23 TYR B CA 1
ATOM 1269 C C . TYR B 1 40 ? 20.574 -11.445 165.150 1.00 13.42 23 TYR B C 1
ATOM 1270 O O . TYR B 1 40 ? 21.000 -10.437 165.737 1.00 12.40 23 TYR B O 1
ATOM 1279 N N . GLN B 1 41 ? 21.375 -12.309 164.535 1.00 14.61 24 GLN B N 1
ATOM 1280 C CA . GLN B 1 41 ? 22.777 -12.025 164.361 1.00 15.67 24 GLN B CA 1
ATOM 1281 C C . GLN B 1 41 ? 22.949 -11.714 162.880 1.00 15.67 24 GLN B C 1
ATOM 1282 O O . GLN B 1 41 ? 22.635 -12.546 162.011 1.00 16.40 24 GLN B O 1
ATOM 1288 N N . THR B 1 42 ? 23.397 -10.497 162.614 1.00 14.54 25 THR B N 1
ATOM 1289 C CA . THR B 1 42 ? 23.707 -10.083 161.280 1.00 15.11 25 THR B CA 1
ATOM 1290 C C . THR B 1 42 ? 25.007 -10.720 160.767 1.00 17.05 25 THR B C 1
ATOM 1291 O O . THR B 1 42 ? 25.856 -11.194 161.545 1.00 16.73 25 THR B O 1
ATOM 1295 N N . GLN B 1 43 ? 25.178 -10.642 159.458 1.00 18.90 26 GLN B N 1
ATOM 1296 C CA . GLN B 1 43 ? 26.258 -11.280 158.779 1.00 20.38 26 GLN B CA 1
ATOM 1297 C C . GLN B 1 43 ? 27.378 -10.276 158.514 1.00 22.98 26 GLN B C 1
ATOM 1298 O O . GLN B 1 43 ? 27.146 -9.210 157.958 1.00 22.97 26 GLN B O 1
ATOM 1304 N N . GLU B 1 44 ? 28.593 -10.630 158.928 1.00 26.59 27 GLU B N 1
ATOM 1305 C CA . GLU B 1 44 ? 29.816 -9.895 158.578 1.00 28.96 27 GLU B CA 1
ATOM 1306 C C . GLU B 1 44 ? 29.943 -9.589 157.080 1.00 28.56 27 GLU B C 1
ATOM 1307 O O . GLU B 1 44 ? 29.705 -10.453 156.219 1.00 28.80 27 GLU B O 1
ATOM 1313 N N . PHE B 1 45 ? 30.348 -8.358 156.787 1.00 26.60 28 PHE B N 1
ATOM 1314 C CA . PHE B 1 45 ? 30.630 -7.934 155.429 1.00 24.73 28 PHE B CA 1
ATOM 1315 C C . PHE B 1 45 ? 31.594 -6.758 155.447 1.00 23.79 28 PHE B C 1
ATOM 1316 O O . PHE B 1 45 ? 31.292 -5.698 156.037 1.00 21.14 28 PHE B O 1
ATOM 1324 N N . LEU B 1 46 ? 32.738 -6.935 154.789 1.00 23.94 29 LEU B N 1
ATOM 1325 C CA . LEU B 1 46 ? 33.794 -5.932 154.794 1.00 24.17 29 LEU B CA 1
ATOM 1326 C C . LEU B 1 46 ? 34.045 -5.471 156.231 1.00 25.40 29 LEU B C 1
ATOM 1327 O O . LEU B 1 46 ? 34.125 -6.321 157.120 1.00 25.40 29 LEU B O 1
ATOM 1332 N N . TYR B 1 47 ? 34.124 -4.153 156.442 1.00 27.62 30 TYR B N 1
ATOM 1333 C CA . TYR B 1 47 ? 34.222 -3.535 157.773 1.00 32.86 30 TYR B CA 1
ATOM 1334 C C . TYR B 1 47 ? 32.895 -3.412 158.566 1.00 32.94 30 TYR B C 1
ATOM 1335 O O . TYR B 1 47 ? 32.842 -2.757 159.623 1.00 34.55 30 TYR B O 1
ATOM 1352 N N . LYS B 1 49 ? 30.854 -5.126 160.911 1.00 27.40 32 LYS B N 1
ATOM 1353 C CA . LYS B 1 49 ? 30.977 -6.271 161.805 1.00 26.61 32 LYS B CA 1
ATOM 1354 C C . LYS B 1 49 ? 29.623 -6.926 162.074 1.00 23.41 32 LYS B C 1
ATOM 1355 O O . LYS B 1 49 ? 28.593 -6.290 162.030 1.00 21.51 32 LYS B O 1
ATOM 1361 N N . SER B 1 50 ? 29.664 -8.209 162.351 1.00 21.43 33 SER B N 1
ATOM 1362 C CA . SER B 1 50 ? 28.544 -8.914 162.869 1.00 22.00 33 SER B CA 1
ATOM 1363 C C . SER B 1 50 ? 28.002 -8.202 164.149 1.00 21.67 33 SER B C 1
ATOM 1364 O O . SER B 1 50 ? 28.780 -7.818 165.048 1.00 23.58 33 SER B O 1
ATOM 1367 N N . SER B 1 51 ? 26.686 -8.011 164.218 1.00 18.41 34 SER B N 1
ATOM 1368 C CA . SER B 1 51 ? 26.074 -7.462 165.407 1.00 17.96 34 SER B CA 1
ATOM 1369 C C . SER B 1 51 ? 24.723 -8.095 165.696 1.00 15.89 34 SER B C 1
ATOM 1370 O O . SER B 1 51 ? 24.154 -8.759 164.861 1.00 14.25 34 SER B O 1
ATOM 1373 N N . PHE B 1 52 ? 24.227 -7.871 166.905 1.00 14.96 35 PHE B N 1
ATOM 1374 C CA . PHE B 1 52 ? 22.944 -8.419 167.355 1.00 13.78 35 PHE B CA 1
ATOM 1375 C C . PHE B 1 52 ? 21.911 -7.320 167.257 1.00 13.22 35 PHE B C 1
ATOM 1376 O O . PHE B 1 52 ? 22.137 -6.222 167.769 1.00 12.17 35 PHE B O 1
ATOM 1384 N N . VAL B 1 53 ? 20.783 -7.627 166.608 1.00 13.13 36 VAL B N 1
ATOM 1385 C CA . VAL B 1 53 ? 19.720 -6.639 166.342 1.00 13.64 36 VAL B CA 1
ATOM 1386 C C . VAL B 1 53 ? 18.337 -7.180 166.696 1.00 13.76 36 VAL B C 1
ATOM 1387 O O . VAL B 1 53 ? 18.083 -8.348 166.502 1.00 14.40 36 VAL B O 1
ATOM 1391 N N . GLU B 1 54 ? 17.450 -6.311 167.183 1.00 13.78 37 GLU B N 1
ATOM 1392 C CA . GLU B 1 54 ? 16.104 -6.685 167.537 1.00 14.02 37 GLU B CA 1
ATOM 1393 C C . GLU B 1 54 ? 15.138 -6.054 166.564 1.00 13.69 37 GLU B C 1
ATOM 1394 O O . GLU B 1 54 ? 15.161 -4.830 166.393 1.00 13.90 37 GLU B O 1
ATOM 1400 N N . PHE B 1 55 ? 14.302 -6.892 165.947 1.00 13.27 38 PHE B N 1
ATOM 1401 C CA . PHE B 1 55 ? 13.191 -6.463 165.101 1.00 13.52 38 PHE B CA 1
ATOM 1402 C C . PHE B 1 55 ? 11.929 -6.386 165.976 1.00 14.61 38 PHE B C 1
ATOM 1403 O O . PHE B 1 55 ? 11.761 -7.197 166.896 1.00 15.07 38 PHE B O 1
ATOM 1411 N N . PHE B 1 56 ? 11.014 -5.473 165.680 1.00 15.24 39 PHE B N 1
ATOM 1412 C CA . PHE B 1 56 ? 9.762 -5.437 166.428 1.00 16.66 39 PHE B CA 1
ATOM 1413 C C . PHE B 1 56 ? 8.747 -4.769 165.567 1.00 18.26 39 PHE B C 1
ATOM 1414 O O . PHE B 1 56 ? 9.143 -4.121 164.615 1.00 18.17 39 PHE B O 1
ATOM 1422 N N . GLU B 1 57 ? 7.462 -4.928 165.890 1.00 20.70 40 GLU B N 1
ATOM 1423 C CA . GLU B 1 57 ? 6.426 -4.218 165.158 1.00 24.64 40 GLU B CA 1
ATOM 1424 C C . GLU B 1 57 ? 6.023 -2.904 165.847 1.00 24.28 40 GLU B C 1
ATOM 1425 O O . GLU B 1 57 ? 6.097 -2.773 167.077 1.00 22.70 40 GLU B O 1
ATOM 1431 N N . HIS B 1 58 ? 5.589 -1.943 165.031 1.00 24.61 41 HIS B N 1
ATOM 1432 C CA . HIS B 1 58 ? 4.975 -0.703 165.521 1.00 24.49 41 HIS B CA 1
ATOM 1433 C C . HIS B 1 58 ? 4.042 -0.130 164.455 1.00 23.83 41 HIS B C 1
ATOM 1434 O O . HIS B 1 58 ? 4.464 0.068 163.347 1.00 23.29 41 HIS B O 1
ATOM 1441 N N . ASN B 1 59 ? 2.768 0.085 164.784 1.00 25.66 42 ASN B N 1
ATOM 1442 C CA . ASN B 1 59 ? 1.729 0.525 163.813 1.00 26.24 42 ASN B CA 1
ATOM 1443 C C . ASN B 1 59 ? 1.564 -0.393 162.606 1.00 24.53 42 ASN B C 1
ATOM 1444 O O . ASN B 1 59 ? 1.401 0.058 161.481 1.00 21.70 42 ASN B O 1
ATOM 1449 N N . GLY B 1 60 ? 1.635 -1.689 162.846 1.00 25.90 43 GLY B N 1
ATOM 1450 C CA . GLY B 1 60 ? 1.480 -2.671 161.758 1.00 27.81 43 GLY B CA 1
ATOM 1451 C C . GLY B 1 60 ? 2.718 -2.932 160.911 1.00 27.40 43 GLY B C 1
ATOM 1452 O O . GLY B 1 60 ? 2.756 -3.942 160.207 1.00 28.57 43 GLY B O 1
ATOM 1453 N N . LYS B 1 61 ? 3.709 -2.032 160.975 1.00 26.86 44 LYS B N 1
ATOM 1454 C CA . LYS B 1 61 ? 4.965 -2.145 160.219 1.00 26.40 44 LYS B CA 1
ATOM 1455 C C . LYS B 1 61 ? 6.147 -2.621 161.100 1.00 24.12 44 LYS B C 1
ATOM 1456 O O . LYS B 1 61 ? 6.096 -2.538 162.341 1.00 25.06 44 LYS B O 1
ATOM 1462 N N . PHE B 1 62 ? 7.221 -3.085 160.449 1.00 20.34 45 PHE B N 1
ATOM 1463 C CA . PHE B 1 62 ? 8.369 -3.672 161.165 1.00 17.86 45 PHE B CA 1
ATOM 1464 C C . PHE B 1 62 ? 9.6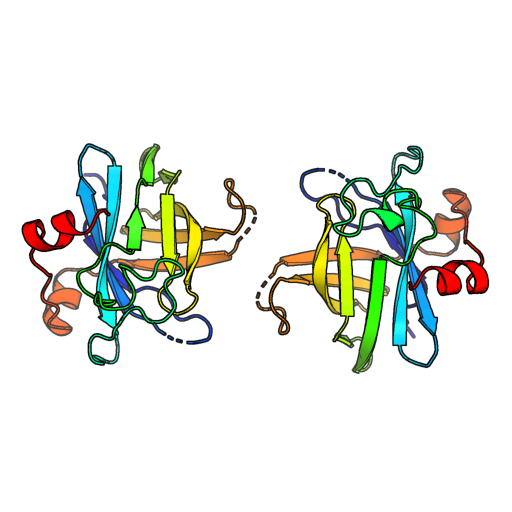42 -2.841 161.087 1.00 16.81 45 PHE B C 1
ATOM 1465 O O . PHE B 1 62 ? 9.966 -2.246 160.040 1.00 16.64 45 PHE B O 1
ATOM 1473 N N . TYR B 1 63 ? 10.340 -2.792 162.225 1.00 15.77 46 TYR B N 1
ATOM 1474 C CA . TYR B 1 63 ? 11.519 -1.956 162.428 1.00 14.92 46 TYR B CA 1
ATOM 1475 C C . TYR B 1 63 ? 12.629 -2.764 163.092 1.00 13.68 46 TYR B C 1
ATOM 1476 O O . TYR B 1 63 ? 12.395 -3.849 163.567 1.00 13.17 46 TYR B O 1
ATOM 1485 N N . ALA B 1 64 ? 13.848 -2.256 163.105 1.00 13.01 47 ALA B N 1
ATOM 1486 C CA . ALA B 1 64 ? 14.908 -2.910 163.863 1.00 13.19 47 ALA B CA 1
ATOM 1487 C C . ALA B 1 64 ? 15.921 -1.908 164.418 1.00 12.92 47 ALA B C 1
ATOM 1488 O O . ALA B 1 64 ? 16.177 -0.871 163.827 1.00 12.43 47 ALA B O 1
ATOM 1490 N N . TYR B 1 65 ? 16.464 -2.232 165.588 1.00 13.37 48 TYR B N 1
ATOM 1491 C CA . TYR B 1 65 ? 17.507 -1.425 166.261 1.00 12.71 48 TYR B CA 1
ATOM 1492 C C . TYR B 1 65 ? 18.662 -2.364 166.630 1.00 12.50 48 TYR B C 1
ATOM 1493 O O . TYR B 1 65 ? 18.469 -3.560 166.719 1.00 11.93 48 TYR B O 1
ATOM 1502 N N . GLY B 1 66 ? 19.849 -1.816 166.848 1.00 13.24 49 GLY B N 1
ATOM 1503 C CA . GLY B 1 66 ? 21.039 -2.594 167.197 1.00 13.40 49 GLY B CA 1
ATOM 1504 C C . GLY B 1 66 ? 21.241 -2.607 168.696 1.00 14.34 49 GLY B C 1
ATOM 1505 O O . GLY B 1 66 ? 21.095 -1.592 169.340 1.00 13.99 49 GLY B O 1
ATOM 1506 N N . ILE B 1 67 ? 21.559 -3.779 169.238 1.00 15.86 50 ILE B N 1
ATOM 1507 C CA . ILE B 1 67 ? 21.792 -3.981 170.658 1.00 17.05 50 ILE B CA 1
ATOM 1508 C C . ILE B 1 67 ? 23.271 -3.839 170.978 1.00 17.96 50 ILE B C 1
ATOM 1509 O O . ILE B 1 67 ? 23.652 -3.057 171.858 1.00 18.97 50 ILE B O 1
ATOM 1514 N N . SER B 1 68 ? 24.105 -4.619 170.286 1.00 18.84 51 SER B N 1
ATOM 1515 C CA . SER B 1 68 ? 25.548 -4.617 170.521 1.00 19.77 51 SER B CA 1
ATOM 1516 C C . SER B 1 68 ? 26.206 -5.311 169.380 1.00 20.63 51 SER B C 1
ATOM 1517 O O . SER B 1 68 ? 25.535 -5.983 168.643 1.00 20.76 51 SER B O 1
ATOM 1520 N N . ASP B 1 69 ? 27.521 -5.148 169.243 1.00 24.14 52 ASP B N 1
ATOM 1521 C CA . ASP B 1 69 ? 28.327 -5.908 168.284 1.00 26.65 52 ASP B CA 1
ATOM 1522 C C . ASP B 1 69 ? 28.676 -7.250 168.932 1.00 26.69 52 ASP B C 1
ATOM 1523 O O . ASP B 1 69 ? 28.742 -7.343 170.157 1.00 25.06 52 ASP B O 1
ATOM 1528 N N . VAL B 1 70 ? 28.906 -8.276 168.102 1.00 26.43 53 VAL B N 1
ATOM 1529 C CA . VAL B 1 70 ? 29.276 -9.595 168.593 1.00 26.83 53 VAL B CA 1
ATOM 1530 C C . VAL B 1 70 ? 30.493 -9.501 169.497 1.00 28.35 53 VAL B C 1
ATOM 1531 O O . VAL B 1 70 ? 30.488 -10.078 170.574 1.00 27.98 53 VAL B O 1
ATOM 1535 N N . ASP B 1 71 ? 31.510 -8.750 169.078 1.00 31.06 54 ASP B N 1
ATOM 1536 C CA . ASP B 1 71 ? 32.745 -8.594 169.877 1.00 34.45 54 ASP B CA 1
ATOM 1537 C C . ASP B 1 71 ? 32.578 -7.700 171.156 1.00 32.84 54 ASP B C 1
ATOM 1538 O O . ASP B 1 71 ? 33.561 -7.337 171.792 1.00 29.09 54 ASP B O 1
ATOM 1543 N N . GLY B 1 72 ? 31.347 -7.336 171.513 1.00 31.94 55 GLY B N 1
ATOM 1544 C CA . GLY B 1 72 ? 31.092 -6.626 172.756 1.00 32.46 55 GLY B CA 1
ATOM 1545 C C . GLY B 1 72 ? 31.627 -5.200 172.794 1.00 35.68 55 GLY B C 1
ATOM 1546 O O . GLY B 1 72 ? 31.630 -4.574 173.841 1.00 39.34 55 GLY B O 1
ATOM 1547 N N . SER B 1 73 ? 32.070 -4.651 171.669 1.00 36.93 56 SER B N 1
ATOM 1548 C CA . SER B 1 73 ? 32.663 -3.321 171.693 1.00 37.18 56 SER B CA 1
ATOM 1549 C C . SER B 1 73 ? 31.624 -2.297 172.115 1.00 38.64 56 SER B C 1
ATOM 1550 O O . SER B 1 73 ? 30.446 -2.588 172.260 1.00 40.88 56 SER B O 1
ATOM 1553 N N . LYS B 1 74 ? 32.073 -1.080 172.318 1.00 42.35 57 LYS B N 1
ATOM 1554 C CA . LYS B 1 74 ? 31.249 -0.083 172.961 1.00 42.95 57 LYS B CA 1
ATOM 1555 C C . LYS B 1 74 ? 30.435 0.751 171.939 1.00 40.65 57 LYS B C 1
ATOM 1556 O O . LYS B 1 74 ? 30.823 0.906 170.780 1.00 39.36 57 LYS B O 1
ATOM 1562 N N . ALA B 1 75 ? 29.298 1.276 172.377 1.00 37.91 58 ALA B N 1
ATOM 1563 C CA . ALA B 1 75 ? 28.492 2.160 171.541 1.00 35.71 58 ALA B CA 1
ATOM 1564 C C . ALA B 1 75 ? 29.287 3.398 171.093 1.00 32.87 58 ALA B C 1
ATOM 1565 O O . ALA B 1 75 ? 30.042 3.959 171.859 1.00 30.65 58 ALA B O 1
ATOM 1567 N N . LYS B 1 76 ? 29.064 3.799 169.847 1.00 32.71 59 LYS B N 1
ATOM 1568 C CA . LYS B 1 76 ? 29.763 4.876 169.172 1.00 32.65 59 LYS B CA 1
ATOM 1569 C C . LYS B 1 76 ? 28.771 5.983 168.793 1.00 30.01 59 LYS B C 1
ATOM 1570 O O . LYS B 1 76 ? 27.562 5.782 168.838 1.00 32.11 59 LYS B O 1
ATOM 1576 N N . LYS B 1 77 ? 29.296 7.145 168.423 1.00 26.56 60 LYS B N 1
ATOM 1577 C CA . LYS B 1 77 ? 28.526 8.195 167.755 1.00 24.23 60 LYS B CA 1
ATOM 1578 C C . LYS B 1 77 ? 28.341 7.890 166.260 1.00 23.17 60 LYS B C 1
ATOM 1579 O O . LYS B 1 77 ? 29.221 7.302 165.593 1.00 20.57 60 LYS B O 1
ATOM 1585 N N . ASP B 1 78 ? 27.207 8.349 165.741 1.00 23.52 61 ASP B N 1
ATOM 1586 C CA . ASP B 1 78 ? 26.849 8.229 164.320 1.00 24.10 61 ASP B CA 1
ATOM 1587 C C . ASP B 1 78 ? 27.467 9.398 163.518 1.00 25.61 61 ASP B C 1
ATOM 1588 O O . ASP B 1 78 ? 26.753 10.271 163.033 1.00 23.00 61 ASP B O 1
ATOM 1593 N N . LYS B 1 79 ? 28.804 9.366 163.384 1.00 29.51 62 LYS B N 1
ATOM 1594 C CA . LYS B 1 79 ? 29.634 10.453 162.811 1.00 31.70 62 LYS B CA 1
ATOM 1595 C C . LYS B 1 79 ? 29.350 10.793 161.345 1.00 30.60 62 LYS B C 1
ATOM 1596 O O . LYS B 1 79 ? 29.501 11.963 160.926 1.00 29.19 62 LYS B O 1
ATOM 1602 N N . LEU B 1 80 ? 29.005 9.766 160.563 1.00 27.57 63 LEU B N 1
ATOM 1603 C CA . LEU B 1 80 ? 28.808 9.904 159.104 1.00 25.89 63 LEU B CA 1
ATOM 1604 C C . LEU B 1 80 ? 27.389 10.251 158.679 1.00 23.25 63 LEU B C 1
ATOM 1605 O O . LEU B 1 80 ? 27.107 10.321 157.498 1.00 23.59 63 LEU B O 1
ATOM 1610 N N . ASN B 1 81 ? 26.483 10.450 159.615 1.00 21.53 64 ASN B N 1
ATOM 1611 C CA . ASN B 1 81 ? 25.144 10.838 159.226 1.00 21.83 64 ASN B CA 1
ATOM 1612 C C . ASN B 1 81 ? 25.109 12.101 158.341 1.00 22.69 64 ASN B C 1
ATOM 1613 O O . ASN B 1 81 ? 25.581 13.169 158.733 1.00 23.15 64 ASN B O 1
ATOM 1618 N N . PRO B 1 82 ? 24.516 12.000 157.147 1.00 23.59 65 PRO B N 1
ATOM 1619 C CA . PRO B 1 82 ? 24.375 13.210 156.332 1.00 23.55 65 PRO B CA 1
ATOM 1620 C C . PRO B 1 82 ? 23.647 14.355 157.057 1.00 24.57 65 PRO B C 1
ATOM 1621 O O . PRO B 1 82 ? 23.872 15.547 156.742 1.00 27.07 65 PRO B O 1
ATOM 1625 N N . ASN B 1 83 ? 22.780 14.015 158.010 1.00 23.57 66 ASN B N 1
ATOM 1626 C CA . ASN B 1 83 ? 22.097 15.023 158.801 1.00 23.15 66 ASN B CA 1
ATOM 1627 C C . ASN B 1 83 ? 22.881 15.397 160.053 1.00 22.40 66 ASN B C 1
ATOM 1628 O O . ASN B 1 83 ? 23.122 14.556 160.884 1.00 24.22 66 ASN B O 1
ATOM 1633 N N . PRO B 1 84 ? 23.272 16.673 160.198 1.00 22.68 67 PRO B N 1
ATOM 1634 C CA . PRO B 1 84 ? 24.125 17.033 161.349 1.00 22.30 67 PRO B CA 1
ATOM 1635 C C . PRO B 1 84 ? 23.435 16.963 162.763 1.00 21.16 67 PRO B C 1
ATOM 1636 O O . PRO B 1 84 ? 24.110 16.731 163.791 1.00 18.00 67 PRO B O 1
ATOM 1640 N N . LYS B 1 85 ? 22.110 17.111 162.789 1.00 20.31 68 LYS B N 1
ATOM 1641 C CA . LYS B 1 85 ? 21.332 16.966 164.021 1.00 20.28 68 LYS B CA 1
ATOM 1642 C C . LYS B 1 85 ? 21.447 15.567 164.629 1.00 20.11 68 LYS B C 1
ATOM 1643 O O . LYS B 1 85 ? 20.973 15.348 165.744 1.00 17.51 68 LYS B O 1
ATOM 1649 N N . LEU B 1 86 ? 22.040 14.635 163.855 1.00 20.11 69 LEU B N 1
ATOM 1650 C CA . LEU B 1 86 ? 22.089 13.222 164.189 1.00 19.06 69 LEU B CA 1
ATOM 1651 C C . LEU B 1 86 ? 23.474 12.699 164.437 1.00 18.97 69 LEU B C 1
ATOM 1652 O O . LEU B 1 86 ? 23.607 11.591 164.921 1.00 19.42 69 LEU B O 1
ATOM 1657 N N . ARG B 1 87 ? 24.505 13.467 164.136 1.00 18.94 70 ARG B N 1
ATOM 1658 C CA . ARG B 1 87 ? 25.878 12.962 164.314 1.00 19.52 70 ARG B CA 1
ATOM 1659 C C . ARG B 1 87 ? 26.325 12.637 165.736 1.00 19.75 70 ARG B C 1
ATOM 1660 O O . ARG B 1 87 ? 27.412 12.033 165.886 1.00 19.34 70 ARG B O 1
ATOM 1668 N N . ASN B 1 88 ? 25.533 13.041 166.755 1.00 19.18 71 ASN B N 1
ATOM 1669 C CA . ASN B 1 88 ? 25.839 12.738 168.155 1.00 19.90 71 ASN B CA 1
ATOM 1670 C C . ASN B 1 88 ? 24.972 11.627 168.788 1.00 20.30 71 ASN B C 1
ATOM 1671 O O . ASN B 1 88 ? 25.191 11.248 169.956 1.00 18.83 71 ASN B O 1
ATOM 1676 N N . ARG B 1 89 ? 24.015 11.075 168.032 1.00 19.25 72 ARG B N 1
ATOM 1677 C CA . ARG B 1 89 ? 23.263 9.930 168.543 1.00 18.95 72 ARG B CA 1
ATOM 1678 C C . ARG B 1 89 ? 24.149 8.672 168.501 1.00 19.30 72 ARG B C 1
ATOM 1679 O O . ARG B 1 89 ? 25.119 8.590 167.747 1.00 20.76 72 ARG B O 1
ATOM 1687 N N . SER B 1 90 ? 23.773 7.703 169.316 1.00 18.90 73 SER B N 1
ATOM 1688 C CA . SER B 1 90 ? 24.424 6.429 169.413 1.00 19.16 73 SER B CA 1
ATOM 1689 C C . SER B 1 90 ? 24.131 5.533 168.185 1.00 20.08 73 SER B C 1
ATOM 1690 O O . SER B 1 90 ? 23.119 5.719 167.494 1.00 19.84 73 SER B O 1
ATOM 1693 N N . ASP B 1 91 ? 25.029 4.589 167.910 1.00 20.98 74 ASP B N 1
ATOM 1694 C CA . ASP B 1 91 ? 24.771 3.565 166.916 1.00 22.27 74 ASP B CA 1
ATOM 1695 C C . ASP B 1 91 ? 24.039 2.355 167.518 1.00 21.31 74 ASP B C 1
ATOM 1696 O O . ASP B 1 91 ? 23.643 1.475 166.782 1.00 21.39 74 ASP B O 1
ATOM 1701 N N . LYS B 1 92 ? 23.851 2.322 168.841 1.00 19.97 75 LYS B N 1
ATOM 1702 C CA . LYS B 1 92 ? 23.073 1.278 169.510 1.00 19.17 75 LYS B CA 1
ATOM 1703 C C . LYS B 1 92 ? 21.838 1.889 170.152 1.00 17.63 75 LYS B C 1
ATOM 1704 O O . LYS B 1 92 ? 21.855 3.035 170.494 1.00 18.11 75 LYS B O 1
ATOM 1710 N N . GLY B 1 93 ? 20.762 1.119 170.311 1.00 17.40 76 GLY B N 1
ATOM 1711 C CA . GLY B 1 93 ? 19.482 1.625 170.875 1.00 16.74 76 GLY B CA 1
ATOM 1712 C C . GLY B 1 93 ? 18.729 2.537 169.905 1.00 17.14 76 GLY B C 1
ATOM 1713 O O . GLY B 1 93 ? 17.746 3.181 170.258 1.00 16.78 76 GLY B O 1
ATOM 1714 N N . VAL B 1 94 ? 19.186 2.576 168.662 1.00 17.83 77 VAL B N 1
ATOM 1715 C CA . VAL B 1 94 ? 18.678 3.509 167.663 1.00 17.64 77 VAL B CA 1
ATOM 1716 C C . VAL B 1 94 ? 18.174 2.744 166.431 1.00 17.08 77 VAL B C 1
ATOM 1717 O O . VAL B 1 94 ? 18.843 1.835 165.894 1.00 17.45 77 VAL B O 1
ATOM 1721 N N . VAL B 1 95 ? 16.988 3.110 165.994 1.00 16.18 78 VAL B N 1
ATOM 1722 C CA . VAL B 1 95 ? 16.344 2.450 164.890 1.00 16.80 78 VAL B CA 1
ATOM 1723 C C . VAL B 1 95 ? 17.076 2.702 163.592 1.00 17.26 78 VAL B C 1
ATOM 1724 O O . VAL B 1 95 ? 17.125 3.838 163.111 1.00 18.52 78 VAL B O 1
ATOM 1728 N N . PHE B 1 96 ? 17.595 1.634 163.004 1.00 16.90 79 PHE B N 1
ATOM 1729 C CA . PHE B 1 96 ? 18.263 1.751 161.729 1.00 17.88 79 PHE B CA 1
ATOM 1730 C C . PHE B 1 96 ? 17.428 1.241 160.581 1.00 17.95 79 PHE B C 1
ATOM 1731 O O . PHE B 1 96 ? 17.778 1.488 159.449 1.00 18.51 79 PHE B O 1
ATOM 1739 N N . LEU B 1 97 ? 16.357 0.516 160.861 1.00 17.93 80 LEU B N 1
ATOM 1740 C CA . LEU B 1 97 ? 15.604 -0.117 159.805 1.00 18.85 80 LEU B CA 1
ATOM 1741 C C . LEU B 1 97 ? 14.152 0.173 160.024 1.00 19.01 80 LEU B C 1
ATOM 1742 O O . LEU B 1 97 ? 13.675 -0.015 161.120 1.00 18.34 80 LEU B O 1
ATOM 1747 N N . SER B 1 98 ? 13.454 0.628 158.972 1.00 19.78 81 SER B N 1
ATOM 1748 C CA . SER B 1 98 ? 12.100 1.146 159.114 1.00 20.26 81 SER B CA 1
ATOM 1749 C C . SER B 1 98 ? 11.157 0.800 157.986 1.00 21.12 81 SER B C 1
ATOM 1750 O O . SER B 1 98 ? 11.5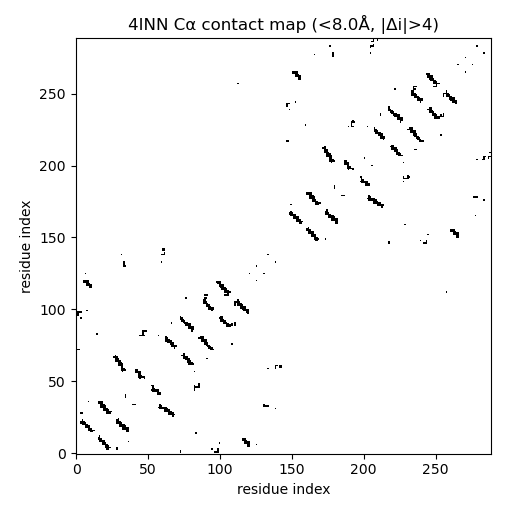76 0.487 156.891 1.00 21.59 81 SER B O 1
ATOM 1753 N N . ASP B 1 99 ? 9.867 0.806 158.321 1.00 23.05 82 ASP B N 1
ATOM 1754 C CA . ASP B 1 99 ? 8.730 0.747 157.370 1.00 23.02 82 ASP B CA 1
ATOM 1755 C C . ASP B 1 99 ? 8.646 -0.528 156.565 1.00 20.70 82 ASP B C 1
ATOM 1756 O O . ASP B 1 99 ? 8.127 -0.524 155.467 1.00 21.24 82 ASP B O 1
ATOM 1761 N N . LEU B 1 100 ? 9.139 -1.630 157.118 1.00 18.94 83 LEU B N 1
ATOM 1762 C CA . LEU B 1 100 ? 8.951 -2.938 156.482 1.00 16.52 83 LEU B CA 1
ATOM 1763 C C . LEU B 1 100 ? 7.517 -3.385 156.633 1.00 15.98 83 LEU B C 1
ATOM 1764 O O . LEU B 1 100 ? 6.972 -3.364 157.728 1.00 15.70 83 LEU B O 1
ATOM 1769 N N . ILE B 1 101 ? 6.923 -3.830 155.543 1.00 16.49 84 ILE B N 1
ATOM 1770 C CA . ILE B 1 101 ? 5.538 -4.255 155.530 1.00 17.38 84 ILE B CA 1
ATOM 1771 C C . ILE B 1 101 ? 5.433 -5.742 155.208 1.00 17.92 84 ILE B C 1
ATOM 1772 O O . ILE B 1 101 ? 6.133 -6.217 154.344 1.00 17.23 84 ILE B O 1
ATOM 1777 N N . LYS B 1 102 ? 4.565 -6.467 155.913 1.00 20.06 85 LYS B N 1
ATOM 1778 C CA . LYS B 1 102 ? 4.389 -7.906 155.683 1.00 22.39 85 LYS B CA 1
ATOM 1779 C C . LYS B 1 102 ? 3.435 -8.121 154.504 1.00 23.03 85 LYS B C 1
ATOM 1780 O O . LYS B 1 102 ? 2.313 -7.627 154.532 1.00 21.73 85 LYS B O 1
ATOM 1786 N N . VAL B 1 103 ? 3.892 -8.857 153.487 1.00 22.41 86 VAL B N 1
ATOM 1787 C CA . VAL B 1 103 ? 3.143 -9.010 152.265 1.00 23.28 86 VAL B CA 1
ATOM 1788 C C . VAL B 1 103 ? 2.701 -10.431 151.960 1.00 23.93 86 VAL B C 1
ATOM 1789 O O . VAL B 1 103 ? 2.020 -10.655 150.977 1.00 27.13 86 VAL B O 1
ATOM 1793 N N . GLY B 1 104 ? 3.042 -11.377 152.814 1.00 25.20 87 GLY B N 1
ATOM 1794 C CA . GLY B 1 104 ? 2.827 -12.807 152.558 1.00 26.56 87 GLY B CA 1
ATOM 1795 C C . GLY B 1 104 ? 3.243 -13.517 153.826 1.00 29.34 87 GLY B C 1
ATOM 1796 O O . GLY B 1 104 ? 3.735 -12.863 154.746 1.00 26.21 87 GLY B O 1
ATOM 1797 N N . LYS B 1 105 ? 3.048 -14.832 153.924 1.00 34.69 88 LYS B N 1
ATOM 1798 C CA . LYS B 1 105 ? 3.158 -15.474 155.268 1.00 40.49 88 LYS B CA 1
ATOM 1799 C C . LYS B 1 105 ? 4.541 -15.255 155.971 1.00 36.54 88 LYS B C 1
ATOM 1800 O O . LYS B 1 105 ? 4.584 -14.955 157.172 1.00 34.00 88 LYS B O 1
ATOM 1806 N N . ARG B 1 106 ? 5.635 -15.341 155.210 1.00 30.71 89 ARG B N 1
ATOM 1807 C CA . ARG B 1 106 ? 6.971 -15.114 155.738 1.00 27.45 89 ARG B CA 1
ATOM 1808 C C . ARG B 1 106 ? 7.745 -14.102 154.898 1.00 24.32 89 ARG B C 1
ATOM 1809 O O . ARG B 1 106 ? 8.956 -14.203 154.719 1.00 24.29 89 ARG B O 1
ATOM 1817 N N . SER B 1 107 ? 7.060 -13.078 154.419 1.00 21.14 90 SER B N 1
ATOM 1818 C CA . SER B 1 107 ? 7.660 -12.236 153.401 1.00 18.98 90 SER B CA 1
ATOM 1819 C C . SER B 1 107 ? 7.322 -10.739 153.569 1.00 17.06 90 SER B C 1
ATOM 1820 O O . SER B 1 107 ? 6.176 -10.396 153.755 1.00 16.98 90 SER B O 1
ATOM 1823 N N . TYR B 1 108 ? 8.345 -9.875 153.547 1.00 15.26 91 TYR B N 1
ATOM 1824 C CA . TYR B 1 108 ? 8.214 -8.474 153.903 1.00 14.51 91 TYR B CA 1
ATOM 1825 C C . TYR B 1 108 ? 8.916 -7.562 152.882 1.00 14.25 91 TYR B C 1
ATOM 1826 O O . TYR B 1 108 ? 9.950 -7.907 152.329 1.00 13.02 91 TYR B O 1
ATOM 1835 N N . LYS B 1 109 ? 8.389 -6.364 152.676 1.00 15.62 92 LYS B N 1
ATOM 1836 C CA . LYS B 1 109 ? 8.989 -5.416 151.702 1.00 17.03 92 LYS B CA 1
ATOM 1837 C C . LYS B 1 109 ? 8.826 -3.988 152.140 1.00 15.68 92 LYS B C 1
ATOM 1838 O O . LYS B 1 109 ? 8.116 -3.709 153.078 1.00 14.65 92 LYS B O 1
ATOM 1844 N N . GLY B 1 110 ? 9.475 -3.099 151.407 1.00 15.83 93 GLY B N 1
ATOM 1845 C CA . GLY B 1 110 ? 9.226 -1.662 151.487 1.00 16.07 93 GLY B CA 1
ATOM 1846 C C . GLY B 1 110 ? 10.033 -0.986 152.570 1.00 16.81 93 GLY B C 1
ATOM 1847 O O . GLY B 1 110 ? 9.720 0.144 152.968 1.00 16.62 93 GLY B O 1
ATOM 1848 N N . GLY B 1 111 ? 11.072 -1.683 153.042 1.00 17.37 94 GLY B N 1
ATOM 1849 C CA . GLY B 1 111 ? 11.846 -1.251 154.191 1.00 17.52 94 GLY B CA 1
ATOM 1850 C C . GLY B 1 111 ? 13.023 -0.432 153.745 1.00 17.77 94 GLY B C 1
ATOM 1851 O O . GLY B 1 111 ? 13.424 -0.543 152.604 1.00 17.02 94 GLY B O 1
ATOM 1852 N N . LYS B 1 112 ? 13.563 0.388 154.649 1.00 19.25 95 LYS B N 1
ATOM 1853 C CA . LYS B 1 112 ? 14.763 1.175 154.382 1.00 21.36 95 LYS B CA 1
ATOM 1854 C C . LYS B 1 112 ? 15.675 1.089 155.603 1.00 21.29 95 LYS B C 1
ATOM 1855 O O . LYS B 1 112 ? 15.209 1.145 156.742 1.00 22.22 95 LYS B O 1
ATOM 1861 N N . ALA B 1 113 ? 16.973 0.950 155.369 1.00 19.77 96 ALA B N 1
ATOM 1862 C CA . ALA B 1 113 ? 17.936 0.700 156.428 1.00 18.45 96 ALA B CA 1
ATOM 1863 C C . ALA B 1 113 ? 19.069 1.697 156.382 1.00 18.79 96 ALA B C 1
ATOM 1864 O O . ALA B 1 113 ? 19.853 1.707 155.420 1.00 21.61 96 ALA B O 1
ATOM 1866 N N . TYR B 1 114 ? 19.195 2.535 157.404 1.00 18.06 97 TYR B N 1
ATOM 1867 C CA . TYR B 1 114 ? 20.328 3.462 157.476 1.00 17.38 97 TYR B CA 1
ATOM 1868 C C . TYR B 1 114 ? 21.553 2.629 157.883 1.00 17.47 97 TYR B C 1
ATOM 1869 O O . TYR B 1 114 ? 21.383 1.709 158.652 1.00 19.72 97 TYR B O 1
ATOM 1878 N N . ASN B 1 115 ? 22.751 2.924 157.371 1.00 17.46 98 ASN B N 1
ATOM 1879 C CA . ASN B 1 115 ? 24.000 2.201 157.726 1.00 18.13 98 ASN B CA 1
ATOM 1880 C C . ASN B 1 115 ? 25.059 3.060 158.414 1.00 19.15 98 ASN B C 1
ATOM 1881 O O . ASN B 1 115 ? 25.714 3.926 157.813 1.00 19.74 98 ASN B O 1
ATOM 1886 N N . PHE B 1 116 ? 25.276 2.778 159.680 1.00 20.62 99 PHE B N 1
ATOM 1887 C CA . PHE B 1 116 ? 26.194 3.562 160.498 1.00 21.35 99 PHE B CA 1
ATOM 1888 C C . PHE B 1 116 ? 27.632 3.617 159.985 1.00 22.92 99 PHE B C 1
ATOM 1889 O O . PHE B 1 116 ? 28.302 4.625 160.189 1.00 22.97 99 PHE B O 1
ATOM 1897 N N . TYR B 1 117 ? 28.098 2.569 159.306 1.00 26.12 100 TYR B N 1
ATOM 1898 C CA . TYR B 1 117 ? 29.496 2.531 158.814 1.00 28.23 100 TYR B CA 1
ATOM 1899 C C . TYR B 1 117 ? 29.691 3.337 157.531 1.00 28.83 100 TYR B C 1
ATOM 1900 O O . TYR B 1 117 ? 30.819 3.652 157.136 1.00 29.76 100 TYR B O 1
ATOM 1909 N N . ASP B 1 118 ? 28.577 3.686 156.902 1.00 30.10 101 ASP B N 1
ATOM 1910 C CA . ASP B 1 118 ? 28.525 4.202 155.530 1.00 31.82 101 ASP B CA 1
ATOM 1911 C C . ASP B 1 118 ? 28.034 5.636 155.537 1.00 28.61 101 ASP B C 1
ATOM 1912 O O . ASP B 1 118 ? 28.559 6.472 154.837 1.00 27.72 101 ASP B O 1
ATOM 1917 N N . GLY B 1 119 ? 26.981 5.893 156.312 1.00 26.73 102 GLY B N 1
ATOM 1918 C CA . GLY B 1 119 ? 26.157 7.104 156.156 1.00 27.01 102 GLY B CA 1
ATOM 1919 C C . GLY B 1 119 ? 24.981 6.96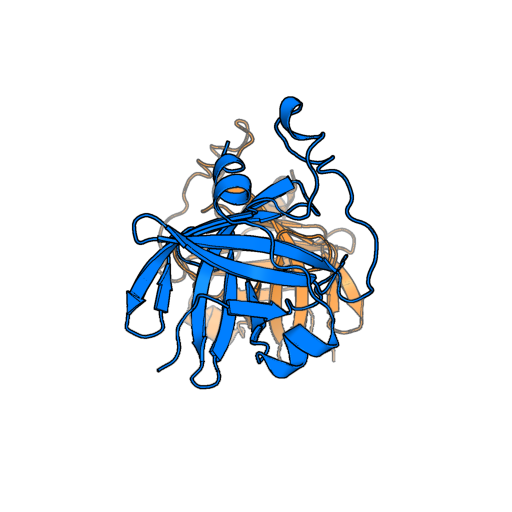5 155.177 1.00 25.06 102 GLY B C 1
ATOM 1920 O O . GLY B 1 119 ? 24.212 7.902 154.987 1.00 21.92 102 GLY B O 1
ATOM 1921 N N . LYS B 1 120 ? 24.819 5.774 154.597 1.00 25.40 103 LYS B N 1
ATOM 1922 C CA . LYS B 1 120 ? 23.869 5.552 153.520 1.00 24.55 103 LYS B CA 1
ATOM 1923 C C . LYS B 1 120 ? 22.630 4.787 153.937 1.00 22.84 103 LYS B C 1
ATOM 1924 O O . LYS B 1 120 ? 22.629 4.023 154.894 1.00 21.90 103 LYS B O 1
ATOM 1930 N N . THR B 1 121 ? 21.574 5.025 153.179 1.00 22.02 104 THR B N 1
ATOM 1931 C CA . THR B 1 121 ? 20.303 4.404 153.383 1.00 22.10 104 THR B CA 1
ATOM 1932 C C . THR B 1 121 ? 20.052 3.460 152.212 1.00 20.82 104 THR B C 1
ATOM 1933 O O . THR B 1 121 ? 20.133 3.854 151.053 1.00 20.64 104 THR B O 1
ATOM 1937 N N . TYR B 1 122 ? 19.749 2.205 152.532 1.00 19.81 105 TYR B N 1
ATOM 1938 C CA . TYR B 1 122 ? 19.531 1.178 151.537 1.00 18.91 105 TYR B CA 1
ATOM 1939 C C . TYR B 1 122 ? 18.083 0.745 151.540 1.00 17.97 105 TYR B C 1
ATOM 1940 O O . TYR B 1 122 ? 17.438 0.786 152.563 1.00 18.39 105 TYR B O 1
ATOM 1949 N N . TYR B 1 123 ? 17.570 0.340 150.388 1.00 16.70 106 TYR B N 1
ATOM 1950 C CA . TYR B 1 123 ? 16.268 -0.256 150.334 1.00 16.20 106 TYR B CA 1
ATOM 1951 C C . TYR B 1 123 ? 16.388 -1.689 150.849 1.00 15.50 106 TYR B C 1
ATOM 1952 O O . TYR B 1 123 ? 17.401 -2.347 150.587 1.00 14.65 106 TYR B O 1
ATOM 1961 N N . VAL B 1 124 ? 15.346 -2.168 151.549 1.00 14.77 107 VAL B N 1
ATOM 1962 C CA . VAL B 1 124 ? 15.401 -3.469 152.205 1.00 15.06 107 VAL B CA 1
ATOM 1963 C C . VAL B 1 124 ? 14.149 -4.320 151.954 1.00 15.20 107 VAL B C 1
ATOM 1964 O O . VAL B 1 124 ? 13.005 -3.853 152.060 1.00 15.20 107 VAL B O 1
ATOM 1968 N N . ARG B 1 125 ? 14.375 -5.570 151.589 1.00 15.44 108 ARG B N 1
ATOM 1969 C CA . ARG B 1 125 ? 13.327 -6.566 151.696 1.00 16.37 108 ARG B CA 1
ATOM 1970 C C . ARG B 1 125 ? 13.884 -7.849 152.322 1.00 14.61 108 ARG B C 1
ATOM 1971 O O . ARG B 1 125 ? 15.085 -8.126 152.259 1.00 14.29 108 ARG B O 1
ATOM 1979 N N . VAL B 1 126 ? 12.978 -8.593 152.937 1.00 12.97 109 VAL B N 1
ATOM 1980 C CA . VAL B 1 126 ? 13.304 -9.701 153.788 1.00 12.63 109 VAL B CA 1
ATOM 1981 C C . VAL B 1 126 ? 12.329 -10.825 153.496 1.00 11.89 109 VAL B C 1
ATOM 1982 O O . VAL B 1 126 ? 11.145 -10.615 153.427 1.00 10.90 109 VAL B O 1
ATOM 1986 N N . ALA B 1 127 ? 12.877 -12.013 153.311 1.00 12.36 110 ALA B N 1
ATOM 1987 C CA . ALA B 1 127 ? 12.141 -13.261 153.273 1.00 12.49 110 ALA B CA 1
ATOM 1988 C C . ALA B 1 127 ? 12.544 -14.053 154.514 1.00 12.63 110 ALA B C 1
ATOM 1989 O O . ALA B 1 127 ? 13.746 -14.311 154.749 1.00 12.05 110 ALA B O 1
ATOM 1991 N N . GLN B 1 128 ? 11.551 -14.459 155.290 1.00 12.88 111 GLN B N 1
ATOM 1992 C CA . GLN B 1 128 ? 11.829 -15.211 156.498 1.00 13.54 111 GLN B CA 1
ATOM 1993 C C . GLN B 1 128 ? 11.677 -16.713 156.255 1.00 14.47 111 GLN B C 1
ATOM 1994 O O . GLN B 1 128 ? 10.618 -17.171 155.853 1.00 15.04 111 GLN B O 1
ATOM 2000 N N . ASN B 1 129 ? 12.743 -17.469 156.503 1.00 15.55 112 ASN B N 1
ATOM 2001 C CA . ASN B 1 129 ? 12.710 -18.926 156.442 1.00 16.06 112 ASN B CA 1
ATOM 2002 C C . ASN B 1 129 ? 11.854 -19.551 157.526 1.00 16.43 112 ASN B C 1
ATOM 2003 O O . ASN B 1 129 ? 11.570 -18.931 158.531 1.00 15.96 112 ASN B O 1
ATOM 2008 N N . SER B 1 130 ? 11.496 -20.818 157.335 1.00 17.00 113 SER B N 1
ATOM 2009 C CA . SER B 1 130 ? 10.558 -21.493 158.224 1.00 17.51 113 SER B CA 1
ATOM 2010 C C . SER B 1 130 ? 11.084 -21.767 159.613 1.00 17.20 113 SER B C 1
ATOM 2011 O O . SER B 1 130 ? 10.291 -22.072 160.520 1.00 18.27 113 SER B O 1
ATOM 2014 N N . ASN B 1 131 ? 12.405 -21.750 159.756 1.00 16.43 114 ASN B N 1
ATOM 2015 C CA . ASN B 1 131 ? 13.047 -21.875 161.057 1.00 15.79 114 ASN B CA 1
ATOM 2016 C C . ASN B 1 131 ? 13.327 -20.544 161.747 1.00 15.08 114 ASN B C 1
ATOM 2017 O O . ASN B 1 131 ? 13.966 -20.529 162.769 1.00 15.83 114 ASN B O 1
ATOM 2022 N N . GLY B 1 132 ? 12.907 -19.431 161.172 1.00 15.23 115 GLY B N 1
ATOM 2023 C CA . GLY B 1 132 ? 13.131 -18.112 161.761 1.00 15.67 115 GLY B CA 1
ATOM 2024 C C . GLY B 1 132 ? 14.266 -17.266 161.156 1.00 16.60 115 GLY B C 1
ATOM 2025 O O . GLY B 1 132 ? 14.303 -16.062 161.380 1.00 18.00 115 GLY B O 1
ATOM 2026 N N . ASP B 1 133 ? 15.187 -17.851 160.397 1.00 16.60 116 ASP B N 1
ATOM 2027 C CA . ASP B 1 133 ? 16.301 -17.082 159.872 1.00 17.23 116 ASP B CA 1
ATOM 2028 C C . ASP B 1 133 ? 15.829 -16.162 158.739 1.00 17.15 116 ASP B C 1
ATOM 2029 O O . ASP B 1 133 ? 14.792 -16.411 158.119 1.00 17.40 116 ASP B O 1
ATOM 2034 N N . LEU B 1 134 ? 16.554 -15.072 158.505 1.00 16.43 117 LEU B N 1
ATOM 2035 C CA . LEU B 1 134 ? 16.164 -14.130 157.481 1.00 17.36 117 LEU B CA 1
ATOM 2036 C C . LEU B 1 134 ? 17.116 -14.231 156.330 1.00 17.75 117 LEU B C 1
ATOM 2037 O O . LEU B 1 134 ? 18.330 -14.291 156.562 1.00 17.27 117 LEU B O 1
ATOM 2042 N N . GLU B 1 135 ? 16.568 -14.250 155.114 1.00 18.70 118 GLU B N 1
ATOM 2043 C CA . GLU B 1 135 ? 17.302 -13.772 153.934 1.00 20.83 118 GLU B CA 1
ATOM 2044 C C . GLU B 1 135 ? 17.002 -12.281 153.757 1.00 18.70 118 GLU B C 1
ATOM 2045 O O . GLU B 1 135 ? 15.901 -11.887 153.395 1.00 18.69 118 GLU B O 1
ATOM 2051 N N . PHE B 1 136 ? 18.006 -11.466 154.005 1.00 17.27 119 PHE B N 1
ATOM 2052 C CA . PHE B 1 136 ? 17.865 -10.035 154.129 1.00 16.36 119 PHE B CA 1
ATOM 2053 C C . PHE B 1 136 ? 18.522 -9.390 152.929 1.00 16.54 119 PHE B C 1
ATOM 2054 O O . PHE B 1 136 ? 19.737 -9.483 152.743 1.00 16.03 119 PHE B O 1
ATOM 2062 N N . THR B 1 137 ? 17.720 -8.760 152.082 1.00 17.12 120 THR B N 1
ATOM 2063 C CA . THR B 1 137 ? 18.249 -8.230 150.821 1.00 17.36 120 THR B CA 1
ATOM 2064 C C . THR B 1 137 ? 18.341 -6.714 150.960 1.00 18.06 120 THR B C 1
ATOM 2065 O O . THR B 1 137 ? 17.325 -6.032 151.163 1.00 19.67 120 THR B O 1
ATOM 2069 N N . SER B 1 138 ? 19.559 -6.214 150.820 1.00 17.41 121 SER B N 1
ATOM 2070 C CA . SER B 1 138 ? 19.867 -4.808 150.883 1.00 17.87 121 SER B CA 1
ATOM 2071 C C . SER B 1 138 ? 20.215 -4.294 149.481 1.00 18.30 121 SER B C 1
ATOM 2072 O O . SER B 1 138 ? 21.042 -4.920 148.801 1.00 18.27 121 SER B O 1
ATOM 2075 N N . SER B 1 139 ? 19.666 -3.136 149.078 1.00 18.80 122 SER B N 1
ATOM 2076 C CA . SER B 1 139 ? 19.824 -2.642 147.685 1.00 18.79 122 SER B CA 1
ATOM 2077 C C . SER B 1 139 ? 19.839 -1.139 147.497 1.00 19.43 122 SER B C 1
ATOM 2078 O O . SER B 1 139 ? 19.239 -0.401 148.260 1.00 18.62 122 SER B O 1
ATOM 2081 N N . TYR B 1 140 ? 20.500 -0.701 146.433 1.00 21.87 123 TYR B N 1
ATOM 2082 C CA . TYR B 1 140 ? 20.420 0.694 145.951 1.00 23.29 123 TYR B CA 1
ATOM 2083 C C . TYR B 1 140 ? 19.088 1.034 145.289 1.00 22.50 123 TYR B C 1
ATOM 2084 O O . TYR B 1 140 ? 18.682 2.185 145.368 1.00 22.36 123 TYR B O 1
ATOM 2093 N N . ASP B 1 141 ? 18.430 0.050 144.642 1.00 22.77 124 ASP B N 1
ATOM 2094 C CA . ASP B 1 141 ? 17.125 0.217 143.974 1.00 23.11 124 ASP B CA 1
ATOM 2095 C C . ASP B 1 141 ? 15.948 -0.295 144.798 1.00 24.98 124 ASP B C 1
ATOM 2096 O O . ASP B 1 141 ? 16.056 -1.286 145.508 1.00 25.12 124 ASP B O 1
ATOM 2101 N N . LYS B 1 142 ? 14.799 0.346 144.630 1.00 27.05 125 LYS B N 1
ATOM 2102 C CA . LYS B 1 142 ? 13.588 0.001 145.370 1.00 29.66 125 LYS B CA 1
ATOM 2103 C C . LYS B 1 142 ? 13.260 -1.491 145.331 1.00 27.83 125 LYS B C 1
ATOM 2104 O O . LYS B 1 142 ? 12.717 -2.022 146.299 1.00 25.21 125 LYS B O 1
ATOM 2110 N N . TRP B 1 143 ? 13.543 -2.146 144.197 1.00 27.02 126 TRP B N 1
ATOM 2111 C CA . TRP B 1 143 ? 13.054 -3.511 143.924 1.00 25.72 126 TRP B CA 1
ATOM 2112 C C . TRP B 1 143 ? 13.985 -4.624 144.382 1.00 25.69 126 TRP B C 1
ATOM 2113 O O . TRP B 1 143 ? 13.566 -5.765 144.430 1.00 26.01 126 TRP B O 1
ATOM 2124 N N . GLY B 1 144 ? 15.243 -4.303 144.672 1.00 25.27 127 GLY B N 1
ATOM 2125 C CA . GLY B 1 144 ? 16.177 -5.271 145.233 1.00 25.35 127 GLY B CA 1
ATOM 2126 C C . GLY B 1 144 ? 17.096 -5.984 144.265 1.00 26.19 127 GLY B C 1
ATOM 2127 O O . GLY B 1 144 ? 17.836 -6.897 144.679 1.00 25.59 127 GLY B O 1
ATOM 2128 N N . TYR B 1 145 ? 17.092 -5.574 142.991 1.00 26.27 128 TYR B N 1
ATOM 2129 C CA . TYR B 1 145 ? 17.913 -6.246 141.992 1.00 25.40 128 TYR B CA 1
ATOM 2130 C C . TYR B 1 145 ? 19.338 -5.678 141.995 1.00 25.34 128 TYR B C 1
ATOM 2131 O O . TYR B 1 145 ? 20.281 -6.311 141.533 1.00 22.47 128 TYR B O 1
ATOM 2148 N N . GLY B 1 147 ? 21.508 -5.279 144.570 1.00 27.77 130 GLY B N 1
ATOM 2149 C CA . GLY B 1 147 ? 21.645 -5.561 145.966 1.00 27.15 130 GLY B CA 1
ATOM 2150 C C . GLY B 1 147 ? 22.369 -6.849 146.214 1.00 26.68 130 GLY B C 1
ATOM 2151 O O . GLY B 1 147 ? 22.845 -7.491 145.297 1.00 26.41 130 GLY B O 1
ATOM 2152 N N . LYS B 1 148 ? 22.396 -7.222 147.485 1.00 26.85 131 LYS B N 1
ATOM 2153 C CA . LYS B 1 148 ? 23.072 -8.394 147.973 1.00 24.43 131 LYS B CA 1
ATOM 2154 C C . LYS B 1 148 ? 22.181 -8.990 149.037 1.00 21.37 131 LYS B C 1
ATOM 2155 O O . LYS B 1 148 ? 21.507 -8.275 149.772 1.00 18.58 131 LYS B O 1
ATOM 2161 N N . THR B 1 149 ? 22.161 -10.301 149.112 1.00 20.57 132 THR B N 1
ATOM 2162 C CA . THR B 1 149 ? 21.376 -10.962 150.128 1.00 21.46 132 THR B CA 1
ATOM 2163 C C . THR B 1 149 ? 22.291 -11.589 151.163 1.00 21.05 132 THR B C 1
ATOM 2164 O O . THR B 1 149 ? 23.283 -12.218 150.827 1.00 20.24 132 THR B O 1
ATOM 2168 N N . PHE B 1 150 ? 21.936 -11.379 152.426 1.00 22.01 133 PHE B N 1
ATOM 2169 C CA . PHE B 1 150 ? 22.675 -11.879 153.572 1.00 21.86 133 PHE B CA 1
ATOM 2170 C C . PHE B 1 150 ? 21.729 -12.758 154.369 1.00 21.83 133 PHE B C 1
ATOM 2171 O O . PHE B 1 150 ? 20.518 -12.641 154.250 1.00 20.86 133 PHE B O 1
ATOM 2179 N N . THR B 1 151 ? 22.307 -13.635 155.180 1.00 20.92 134 THR B N 1
ATOM 2180 C CA . THR B 1 151 ? 21.578 -14.504 156.048 1.00 20.88 134 THR B CA 1
ATOM 2181 C C . THR B 1 151 ? 21.778 -14.036 157.501 1.00 21.09 134 THR B C 1
ATOM 2182 O O . THR B 1 151 ? 22.899 -13.988 157.998 1.00 21.07 134 THR B O 1
ATOM 2186 N N . TRP B 1 152 ? 20.681 -13.657 158.162 1.00 20.51 135 TRP B N 1
ATOM 2187 C CA . TRP B 1 152 ? 20.736 -13.179 159.551 1.00 19.21 135 TRP B CA 1
ATOM 2188 C C . TRP B 1 152 ? 20.117 -14.250 160.370 1.00 19.35 135 T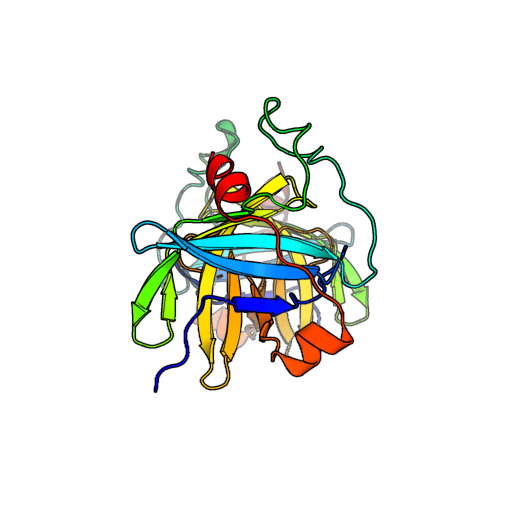RP B C 1
ATOM 2189 O O . TRP B 1 152 ? 18.968 -14.576 160.167 1.00 19.95 135 TRP B O 1
ATOM 2200 N N . LYS B 1 153 ? 20.882 -14.806 161.289 1.00 20.89 136 LYS B N 1
ATOM 2201 C CA . LYS B 1 153 ? 20.461 -15.984 162.007 1.00 21.48 136 LYS B CA 1
ATOM 2202 C C . LYS B 1 153 ? 19.606 -15.507 163.173 1.00 20.13 136 LYS B C 1
ATOM 2203 O O . LYS B 1 153 ? 19.942 -14.553 163.843 1.00 20.84 136 LYS B O 1
ATOM 2209 N N . ARG B 1 154 ? 18.485 -16.176 163.379 1.00 19.08 137 ARG B N 1
ATOM 2210 C CA . ARG B 1 154 ? 17.607 -15.955 164.508 1.00 18.72 137 ARG B CA 1
ATOM 2211 C C . ARG B 1 154 ? 18.159 -16.664 165.731 1.00 19.02 137 ARG B C 1
ATOM 2212 O O . ARG B 1 154 ? 18.486 -17.841 165.652 1.00 18.64 137 ARG B O 1
ATOM 2220 N N . LEU B 1 155 ? 18.228 -15.963 166.865 1.00 18.98 138 LEU B N 1
ATOM 2221 C CA . LEU B 1 155 ? 18.649 -16.584 168.103 1.00 19.95 138 LEU B CA 1
ATOM 2222 C C . LEU B 1 155 ? 17.479 -17.260 168.854 1.00 20.31 138 LEU B C 1
ATOM 2223 O O . LEU B 1 155 ? 16.386 -16.723 168.956 1.00 19.45 138 LEU B O 1
ATOM 2228 N N . SER B 1 156 ? 17.741 -18.443 169.384 1.00 21.51 139 SER B N 1
ATOM 2229 C CA . SER B 1 156 ? 16.841 -19.082 170.328 1.00 23.30 139 SER B CA 1
ATOM 2230 C C . SER B 1 156 ? 17.138 -18.509 171.709 1.00 25.46 139 SER B C 1
ATOM 2231 O O . SER B 1 156 ? 18.209 -17.969 171.940 1.00 24.64 139 SER B O 1
ATOM 2234 N N . ASP B 1 157 ? 16.194 -18.675 172.624 1.00 29.33 140 ASP B N 1
ATOM 2235 C CA . ASP B 1 157 ? 16.330 -18.202 174.009 1.00 31.68 140 ASP B CA 1
ATOM 2236 C C . ASP B 1 157 ? 17.580 -18.746 174.706 1.00 33.62 140 ASP B C 1
ATOM 2237 O O . ASP B 1 157 ? 18.243 -18.045 175.459 1.00 34.86 140 ASP B O 1
ATOM 2242 N N . GLU B 1 158 ? 17.888 -20.005 174.456 1.00 33.60 141 GLU B N 1
ATOM 2243 C CA . GLU B 1 158 ? 19.051 -20.610 175.040 1.00 35.36 141 GLU B CA 1
ATOM 2244 C C . GLU B 1 158 ? 20.326 -19.901 174.568 1.00 32.87 141 GLU B C 1
ATOM 2245 O O . GLU B 1 158 ? 21.171 -19.568 175.388 1.00 32.50 141 GLU B O 1
ATOM 2251 N N . GLU B 1 159 ? 20.456 -19.639 173.265 1.00 31.98 142 GLU B N 1
ATOM 2252 C CA . GLU B 1 159 ? 21.569 -18.812 172.742 1.00 29.66 142 GLU B CA 1
ATOM 2253 C C . GLU B 1 159 ? 21.554 -17.427 173.337 1.00 27.64 142 GLU B C 1
ATOM 2254 O O . GLU B 1 159 ? 22.597 -16.922 173.749 1.00 28.55 142 GLU B O 1
ATOM 2260 N N . ILE B 1 160 ? 20.375 -16.816 173.427 1.00 26.02 143 ILE B N 1
ATOM 2261 C CA . ILE B 1 160 ? 20.276 -15.473 173.985 1.00 24.82 143 ILE B CA 1
ATOM 2262 C C . ILE B 1 160 ? 20.817 -15.465 175.415 1.00 25.54 143 ILE B C 1
ATOM 2263 O O . ILE B 1 160 ? 21.624 -14.616 175.759 1.00 24.60 143 ILE B O 1
ATOM 2268 N N . LYS B 1 161 ? 20.435 -16.461 176.202 1.00 29.03 144 LYS B N 1
ATOM 2269 C CA . LYS B 1 161 ? 20.934 -16.659 177.584 1.00 33.62 144 LYS B CA 1
ATOM 2270 C C . LYS B 1 161 ? 22.463 -16.893 177.743 1.00 34.77 144 LYS B C 1
ATOM 2271 O O . LYS B 1 161 ? 23.121 -16.188 178.520 1.00 35.37 144 LYS B O 1
ATOM 2277 N N . ASN B 1 162 ? 23.016 -17.867 177.015 1.00 34.47 145 ASN B N 1
ATOM 2278 C CA . ASN B 1 162 ? 24.472 -18.082 176.950 1.00 34.02 145 ASN B CA 1
ATOM 2279 C C . ASN B 1 162 ? 25.297 -16.865 176.571 1.00 3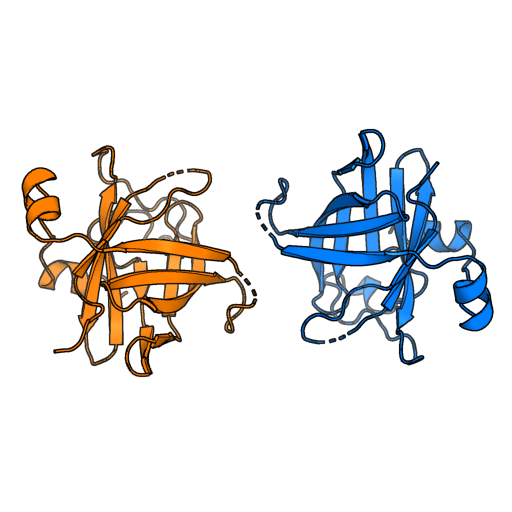3.89 145 ASN B C 1
ATOM 2280 O O . ASN B 1 162 ? 26.432 -16.690 177.017 1.00 34.69 145 ASN B O 1
ATOM 2285 N N . LEU B 1 163 ? 24.715 -16.049 175.700 1.00 33.41 146 LEU B N 1
ATOM 2286 C CA . LEU B 1 163 ? 25.371 -14.896 175.107 1.00 29.45 146 LEU B CA 1
ATOM 2287 C C . LEU B 1 163 ? 25.151 -13.674 176.003 1.00 29.95 146 LEU B C 1
ATOM 2288 O O . LEU B 1 163 ? 25.860 -12.679 175.893 1.00 28.31 146 LEU B O 1
ATOM 2293 N N . LYS B 1 164 ? 24.165 -13.775 176.900 1.00 31.27 147 LYS B N 1
ATOM 2294 C CA . LYS B 1 164 ? 23.930 -12.784 177.963 1.00 32.40 147 LYS B CA 1
ATOM 2295 C C . LYS B 1 164 ? 23.376 -11.482 177.417 1.00 29.78 147 LYS B C 1
ATOM 2296 O O . LYS B 1 164 ? 23.609 -10.428 177.981 1.00 29.37 147 LYS B O 1
ATOM 2302 N N . LEU B 1 165 ? 22.639 -11.564 176.314 1.00 27.42 148 LEU B N 1
ATOM 2303 C CA . LEU B 1 165 ? 22.094 -10.385 175.691 1.00 24.97 148 LEU B CA 1
ATOM 2304 C C . LEU B 1 165 ? 20.931 -9.818 176.459 1.00 23.81 148 LEU B C 1
ATOM 2305 O O . LEU B 1 165 ? 19.965 -10.500 176.768 1.00 21.46 148 LEU B O 1
ATOM 2310 N N . LYS B 1 166 ? 21.025 -8.530 176.696 1.00 25.28 149 LYS B N 1
ATOM 2311 C CA . LYS B 1 166 ? 19.962 -7.778 177.298 1.00 27.94 149 LYS B CA 1
ATOM 2312 C C . LYS B 1 166 ? 19.432 -6.735 176.282 1.00 24.95 149 LYS B C 1
ATOM 2313 O O . LYS B 1 166 ? 20.191 -5.906 175.742 1.00 24.39 149 LYS B O 1
ATOM 2319 N N . ARG B 1 167 ? 18.137 -6.811 176.012 1.00 21.49 150 ARG B N 1
ATOM 2320 C CA . ARG B 1 167 ? 17.502 -5.921 175.076 1.00 20.26 150 ARG B CA 1
ATOM 2321 C C . ARG B 1 167 ? 17.396 -4.498 175.698 1.00 19.02 150 ARG B C 1
ATOM 2322 O O . ARG B 1 167 ? 17.555 -4.322 176.914 1.00 18.64 150 ARG B O 1
ATOM 2330 N N . PHE B 1 168 ? 17.190 -3.505 174.835 1.00 17.60 151 PHE B N 1
ATOM 2331 C CA . PHE B 1 168 ? 16.971 -2.112 175.220 1.00 16.86 151 PHE B CA 1
ATOM 2332 C C . PHE B 1 168 ? 15.508 -1.944 175.475 1.00 17.11 151 PHE B C 1
ATOM 2333 O O . PHE B 1 168 ? 14.760 -2.754 175.076 1.00 17.69 151 PHE B O 1
ATOM 2341 N N . ASN B 1 169 ? 15.124 -0.876 176.157 1.00 19.97 152 ASN B N 1
ATOM 2342 C CA . ASN B 1 169 ? 13.728 -0.475 176.393 1.00 21.13 152 ASN B CA 1
ATOM 2343 C C . ASN B 1 169 ? 13.093 0.079 175.125 1.00 21.51 152 ASN B C 1
ATOM 2344 O O . ASN B 1 169 ? 13.554 1.086 174.596 1.00 18.50 152 ASN B O 1
ATOM 2349 N N . LEU B 1 170 ? 11.997 -0.544 174.684 1.00 23.51 153 LEU B N 1
ATOM 2350 C CA . LEU B 1 170 ? 11.291 -0.092 173.497 1.00 24.27 153 LEU B CA 1
ATOM 2351 C C . LEU B 1 170 ? 10.702 1.288 173.586 1.00 23.27 153 LEU B C 1
ATOM 2352 O O . LEU B 1 170 ? 10.570 1.939 172.561 1.00 21.25 153 LEU B O 1
ATOM 2357 N N . ASP B 1 171 ? 10.336 1.760 174.764 1.00 25.11 154 ASP B N 1
ATOM 2358 C CA . ASP B 1 171 ? 9.780 3.126 174.808 1.00 29.65 154 ASP B CA 1
ATOM 2359 C C . ASP B 1 171 ? 10.882 4.157 174.505 1.00 28.33 154 ASP B C 1
ATOM 2360 O O . ASP B 1 171 ? 10.604 5.162 173.880 1.00 30.98 154 ASP B O 1
ATOM 2365 N N . GLU B 1 172 ? 12.134 3.886 174.868 1.00 28.90 155 GLU B N 1
ATOM 2366 C CA . GLU B 1 172 ? 13.237 4.813 174.534 1.00 30.11 155 GLU B CA 1
ATOM 2367 C C . GLU B 1 172 ? 13.666 4.650 173.096 1.00 26.25 155 GLU B C 1
ATOM 2368 O O . GLU B 1 172 ? 14.006 5.607 172.443 1.00 23.03 155 GLU B O 1
ATOM 2374 N N . VAL B 1 173 ? 13.643 3.419 172.601 1.00 25.57 156 VAL B N 1
ATOM 2375 C CA . VAL B 1 173 ? 13.995 3.168 171.213 1.00 24.61 156 VAL B CA 1
ATOM 2376 C C . VAL B 1 173 ? 13.013 3.845 170.255 1.00 24.75 156 VAL B C 1
ATOM 2377 O O . VAL B 1 173 ? 13.447 4.481 169.303 1.00 26.20 156 VAL B O 1
ATOM 2381 N N . LEU B 1 174 ? 11.712 3.707 170.511 1.00 24.20 157 LEU B N 1
ATOM 2382 C CA . LEU B 1 174 ? 10.653 4.361 169.700 1.00 24.49 157 LEU B CA 1
ATOM 2383 C C . LEU B 1 174 ? 10.768 5.884 169.558 1.00 24.29 157 LEU B C 1
ATOM 2384 O O . LEU B 1 174 ? 10.306 6.419 168.567 1.00 24.96 157 LEU B O 1
ATOM 2389 N N . LYS B 1 175 ? 11.356 6.574 170.532 1.00 25.57 158 LYS B N 1
ATOM 2390 C CA . LYS B 1 175 ? 11.583 8.026 170.425 1.00 27.40 158 LYS B CA 1
ATOM 2391 C C . LYS B 1 175 ? 12.483 8.317 169.233 1.00 27.47 158 LYS B C 1
ATOM 2392 O O . LYS B 1 175 ? 12.614 9.444 168.779 1.00 28.14 158 LYS B O 1
ATOM 2398 N N . THR B 1 176 ? 13.077 7.258 168.718 1.00 27.52 159 THR B N 1
ATOM 2399 C CA . THR B 1 176 ? 14.138 7.323 167.741 1.00 27.17 159 THR B CA 1
ATOM 2400 C C . THR B 1 176 ? 13.662 7.162 166.302 1.00 27.53 159 THR B C 1
ATOM 2401 O O . THR B 1 176 ? 14.426 7.406 165.373 1.00 26.19 159 THR B O 1
ATOM 2405 N N . ILE B 1 177 ? 12.410 6.783 166.107 1.00 29.20 160 ILE B N 1
ATOM 2406 C CA . ILE B 1 177 ? 11.869 6.694 164.760 1.00 35.11 160 ILE B CA 1
ATOM 2407 C C . ILE B 1 177 ? 11.740 8.098 164.160 1.00 37.64 160 ILE B C 1
ATOM 2408 O O . ILE B 1 177 ? 10.657 8.606 163.973 1.00 34.66 160 ILE B O 1
ATOM 2413 N N . LYS B 1 178 ? 12.893 8.699 163.858 1.00 46.45 161 LYS B N 1
ATOM 2414 C CA . LYS B 1 178 ? 13.018 10.129 163.546 1.00 47.66 161 LYS B CA 1
ATOM 2415 C C . LYS B 1 178 ? 12.029 10.571 162.474 1.00 46.36 161 LYS B C 1
ATOM 2416 O O . LYS B 1 178 ? 10.879 10.866 162.809 1.00 49.13 161 LYS B O 1
#